Protein AF-A0A6I7PDK1-F1 (afdb_monomer)

Mean predicted aligned error: 10.81 Å

Radius of gyration: 25.79 Å; Cα contacts (8 Å, |Δi|>4): 258; chains: 1; bounding box: 71×50×61 Å

Secondary structure (DSSP, 8-state):
-HHHHHHHTS-HHHHHHTTTHHHHHHHHHHHHHHHHHHHHHHHHHHHHHHTT-HHHHHTTSSS-SHHHHHHHHHHHHHHHHHHHHHHHTHHHHHHHHHTS-HHHHHHHHHHHHHHHHHHHHHHHHHHHHHHHHTT---BTTTB-S--SS-HHHHHHHHHHHHHHHHHHHHHHHHHTS-HHHHHHHHHTT--HHHHIIIIIHHHHHHHHHHHHHHHHHHHHH-HHHHHHHHTT-----S-TTS----HHHHHHHHTTTSPTTSHHHHHHHHHHHHHHHHHHHHHHHHHHHHHHHHHHHT--

Sequence (300 aa):
MLGAFLWQMLPAQLALRLDGVPKFALMFVTIGLAAAFAYRVGPIFELVLFDGDFKAWVNGDFGTGTPFMFLILIPLSYLAVSFVFYRQVGHVFRDRMRSLDRPAAGRLDFVRYIAFFGAALVLAYAVASFLTLLGFDPRGGVIDTYAQRNALVVGFVMGFAIIPNIYTLAEDALNSVPAHLRAGSLACGATPWQTAMWVILPTAASGVFSAVMIGMGRAVGETMIVVMATGN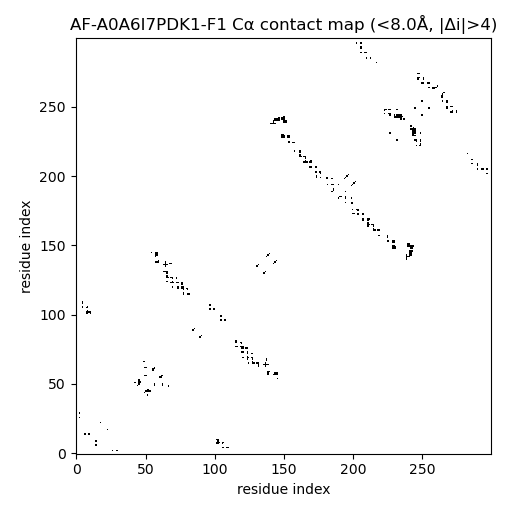TPILDWNIFAGLRTLSANIAVELPEAVKDGTNYRVLFLCALTLFIMTFVINTFAELIRQRFRKRAFQL

Solvent-accessible surface area (backbone atoms only — not comparable to full-atom values): 15944 Å² total; per-residue (Å²): 111,69,69,58,43,57,55,44,45,43,56,69,72,58,50,61,72,35,58,60,69,58,44,55,54,49,49,54,52,51,50,52,51,49,51,56,48,48,65,67,44,44,64,56,51,35,36,77,59,36,76,62,38,62,68,51,38,44,64,63,77,48,89,73,40,34,52,61,44,19,62,69,30,35,65,59,25,36,51,50,51,50,51,52,42,51,74,76,46,38,66,65,51,52,56,54,44,72,76,41,56,67,46,56,32,28,49,53,51,45,53,50,50,52,50,45,51,51,51,9,50,53,47,11,44,54,52,17,48,52,42,35,72,73,65,54,54,50,58,80,67,73,36,52,60,83,43,96,32,10,44,52,60,29,52,52,55,51,50,63,67,32,46,63,59,24,48,55,42,27,49,54,24,53,68,68,52,61,67,65,62,56,51,51,38,45,72,73,70,45,50,73,67,52,36,43,65,70,48,44,45,63,70,18,37,44,38,37,52,44,18,48,52,53,28,51,55,49,55,75,66,49,41,67,63,42,38,69,36,14,64,58,35,85,47,93,65,95,42,50,41,36,29,40,52,50,73,65,40,48,40,69,62,46,56,82,71,40,56,83,91,34,73,67,38,54,50,44,51,49,51,50,52,51,52,49,52,52,52,50,52,53,52,50,53,54,51,54,52,40,54,54,42,48,57,53,61,75,76,110

pLDDT: mean 83.8, std 8.34, range [46.31, 95.19]

Foldseek 3Di:
DVVVLVLLLDDPVVNVVCPDPNVVVVVVVVVVVVVVVCVVCVQVLCCVQVVRDPQCVLQVVDDFLLSVQLVVQLVVLLVVLVVVCCVPPVVVLVVVLVPDDRNVSSVVVVVVVVVSSVSSSVVSNVVSVVCRVVVDRCRPPQGYRADQQFLLQLVVVLVVVLVVQLVVQLVVLLVPQDVVLLVVCVVVVHDPVCCVPPPRCLLSVLRSLLSVLVSVLVSLVPQPSLCVRLVQDPDDDPHRSHRHHDLVNCLVPCCVVDDPPDPVNVVNVVSVVVSVVVSVVSVVVSVVVSVVSVVVSVVD

Structure (mmCIF, N/CA/C/O backbone):
data_AF-A0A6I7PDK1-F1
#
_entry.id   AF-A0A6I7PDK1-F1
#
loop_
_atom_site.group_PDB
_atom_site.id
_atom_site.type_symbol
_atom_site.label_atom_id
_atom_site.label_alt_id
_atom_site.label_comp_id
_atom_site.label_asym_id
_atom_site.label_entity_id
_atom_site.label_seq_id
_atom_site.pdbx_PDB_ins_code
_atom_site.Cartn_x
_atom_site.Cartn_y
_atom_site.Cartn_z
_atom_site.occupancy
_atom_site.B_iso_or_equiv
_atom_site.auth_seq_id
_atom_site.auth_comp_id
_atom_site.auth_asym_id
_atom_site.auth_atom_id
_atom_site.pdbx_PDB_model_num
ATOM 1 N N . MET A 1 1 ? -10.840 -12.278 6.856 1.00 66.06 1 MET A N 1
ATOM 2 C CA . MET A 1 1 ? -12.138 -11.688 7.268 1.00 66.06 1 MET A CA 1
ATOM 3 C C . MET A 1 1 ? -13.094 -12.710 7.879 1.00 66.06 1 MET A C 1
ATOM 5 O O . MET A 1 1 ? -13.588 -12.445 8.964 1.00 66.06 1 MET A O 1
ATOM 9 N N . LEU A 1 2 ? -13.302 -13.888 7.276 1.00 70.19 2 LEU A N 1
ATOM 10 C CA . LEU A 1 2 ? -14.195 -14.931 7.820 1.00 70.19 2 LEU A CA 1
ATOM 11 C C . LEU A 1 2 ? -13.904 -15.311 9.287 1.00 70.19 2 LEU A C 1
ATOM 13 O O . LEU A 1 2 ? -14.825 -15.376 10.094 1.00 70.19 2 LEU A O 1
ATOM 17 N N . GLY A 1 3 ? -12.628 -15.457 9.665 1.00 70.50 3 GLY A N 1
ATOM 18 C CA . GLY A 1 3 ? -12.240 -15.742 11.055 1.00 70.50 3 GLY A CA 1
ATOM 19 C C . GLY A 1 3 ? -12.674 -14.673 12.069 1.00 70.50 3 GLY A C 1
ATOM 20 O O . GLY A 1 3 ? -12.996 -15.004 13.205 1.00 70.50 3 GLY A O 1
ATOM 21 N N . ALA A 1 4 ? -12.759 -13.402 11.661 1.00 70.69 4 ALA A N 1
ATOM 22 C CA . ALA A 1 4 ? -13.217 -12.321 12.535 1.00 70.69 4 ALA A CA 1
ATOM 23 C C . ALA A 1 4 ? -14.735 -12.381 12.773 1.00 70.69 4 ALA A C 1
ATOM 25 O O . ALA A 1 4 ? -15.183 -12.173 13.898 1.00 70.69 4 ALA A O 1
ATOM 26 N N . PHE A 1 5 ? -15.521 -12.723 11.747 1.00 73.56 5 PHE A N 1
ATOM 27 C CA . PHE A 1 5 ? -16.965 -12.931 11.897 1.00 73.56 5 PHE A CA 1
ATOM 28 C C . PHE A 1 5 ? -17.278 -14.154 12.757 1.00 73.56 5 PHE A C 1
ATOM 30 O O . PHE A 1 5 ? -18.109 -14.070 13.658 1.00 73.56 5 PHE A O 1
ATOM 37 N N . LEU A 1 6 ? -16.548 -15.256 12.557 1.00 74.38 6 LEU A N 1
ATOM 38 C CA . LEU A 1 6 ? -16.653 -16.438 13.415 1.00 74.38 6 LEU A CA 1
ATOM 39 C C . LEU A 1 6 ? -16.333 -16.102 14.879 1.00 74.38 6 LEU A C 1
ATOM 41 O O . LEU A 1 6 ? -17.019 -16.572 15.782 1.00 74.38 6 LEU A O 1
ATOM 45 N N . TRP A 1 7 ? -15.352 -15.227 15.122 1.00 74.44 7 TRP A N 1
ATOM 46 C CA . TRP A 1 7 ? -15.032 -14.756 16.469 1.00 74.44 7 TRP A CA 1
ATOM 47 C C . TRP A 1 7 ? -16.140 -13.893 17.087 1.00 74.44 7 TRP A C 1
ATOM 49 O O . TRP A 1 7 ? -16.422 -14.002 18.276 1.00 74.44 7 TRP A O 1
ATOM 59 N N . GLN A 1 8 ? -16.801 -13.045 16.295 1.00 71.75 8 GLN A N 1
ATOM 60 C CA . GLN A 1 8 ? -17.927 -12.229 16.767 1.00 71.75 8 GLN A CA 1
ATOM 61 C C . GLN A 1 8 ? -19.172 -13.058 17.110 1.00 71.75 8 GLN A C 1
ATOM 63 O O . GLN A 1 8 ? -19.985 -12.625 17.925 1.00 71.75 8 GLN A O 1
ATOM 68 N N . MET A 1 9 ? -19.317 -14.240 16.507 1.00 75.25 9 MET A N 1
ATOM 69 C CA . MET A 1 9 ? -20.407 -15.176 16.786 1.00 75.25 9 MET A CA 1
ATOM 70 C C . MET A 1 9 ? -20.197 -15.977 18.080 1.00 75.25 9 MET A C 1
ATOM 72 O O . MET A 1 9 ? -21.146 -16.597 18.562 1.00 75.25 9 MET A O 1
ATOM 76 N N . LEU A 1 10 ? -18.988 -15.972 18.654 1.00 77.06 10 LEU A N 1
ATOM 77 C CA . LEU A 1 10 ? -18.706 -16.685 19.897 1.00 77.06 10 LEU A CA 1
ATOM 78 C C . LEU A 1 10 ? -19.400 -16.021 21.100 1.00 77.06 10 LEU A C 1
ATOM 80 O O . LEU A 1 10 ? -19.399 -14.790 21.218 1.00 77.06 10 LEU A O 1
ATOM 84 N N . PRO A 1 11 ? -19.939 -16.816 22.047 1.00 76.69 11 PRO A N 1
ATOM 85 C CA . PRO A 1 11 ? -20.447 -16.295 23.312 1.00 76.69 11 PRO A CA 1
ATOM 86 C C . PRO A 1 11 ? -19.362 -15.507 24.051 1.00 76.69 11 PRO A C 1
ATOM 88 O O . PRO A 1 11 ? -18.204 -15.929 24.100 1.00 76.69 11 PRO A O 1
ATOM 91 N N . ALA A 1 12 ? -19.738 -14.392 24.686 1.00 71.44 12 ALA A N 1
ATOM 92 C CA . ALA A 1 12 ? -18.787 -13.491 25.347 1.00 71.44 12 ALA A CA 1
ATOM 93 C C . ALA A 1 12 ? -17.899 -14.203 26.388 1.00 71.44 12 ALA A C 1
ATOM 95 O O . ALA A 1 12 ? -16.714 -13.902 26.495 1.00 71.44 12 ALA A O 1
ATOM 96 N N . GLN A 1 13 ? -18.444 -15.196 27.096 1.00 74.62 13 GLN A N 1
ATOM 97 C CA . GLN A 1 13 ? -17.715 -15.993 28.090 1.00 74.62 13 GLN A CA 1
ATOM 98 C C . GLN A 1 13 ? -16.585 -16.831 27.468 1.00 74.62 13 GLN A C 1
ATOM 100 O O . GLN A 1 13 ? -15.511 -16.962 28.054 1.00 74.62 13 GLN A O 1
ATOM 105 N N . LEU A 1 14 ? -16.809 -17.377 26.267 1.00 74.19 14 LEU A N 1
ATOM 106 C CA . LEU A 1 14 ? -15.812 -18.175 25.553 1.00 74.19 14 LEU A CA 1
ATOM 107 C C . LEU A 1 14 ? -14.745 -17.277 24.920 1.00 74.19 14 LEU A C 1
ATOM 109 O O . LEU A 1 14 ? -13.559 -17.581 24.992 1.00 74.19 14 LEU A O 1
ATOM 113 N N . ALA A 1 15 ? -15.167 -16.144 24.352 1.00 71.38 15 ALA A N 1
ATOM 114 C CA . ALA A 1 15 ? -14.266 -15.163 23.755 1.00 71.38 15 ALA A CA 1
ATOM 115 C C . ALA A 1 15 ? -13.292 -14.567 24.786 1.00 71.38 15 ALA A C 1
ATOM 117 O O . ALA A 1 15 ? -12.123 -14.380 24.468 1.00 71.38 15 ALA A O 1
ATOM 118 N N . LEU A 1 16 ? -13.753 -14.322 26.019 1.00 74.38 16 LEU A N 1
ATOM 119 C CA . LEU A 1 16 ? -12.909 -13.845 27.121 1.00 74.38 16 LEU A CA 1
ATOM 120 C C . LEU A 1 16 ? -11.928 -14.917 27.618 1.00 74.38 16 LEU A C 1
ATOM 122 O O . LEU A 1 16 ? -10.785 -14.596 27.919 1.00 74.38 16 LEU A O 1
ATOM 126 N N . ARG A 1 17 ? -12.338 -16.194 27.669 1.00 78.06 17 ARG A N 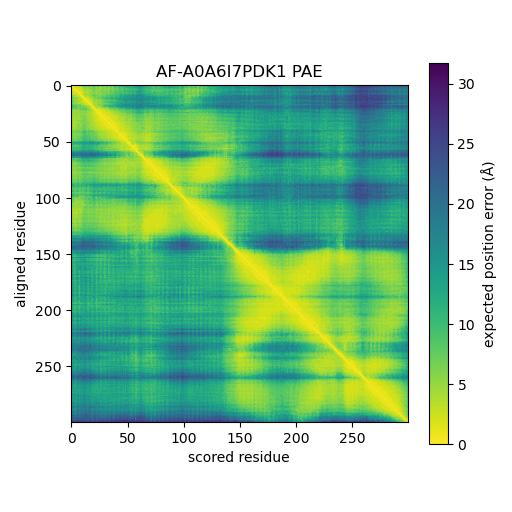1
ATOM 127 C CA . ARG A 1 17 ? -11.441 -17.311 28.032 1.00 78.06 17 ARG A CA 1
ATOM 128 C C . ARG A 1 17 ? -10.346 -17.570 27.003 1.00 78.06 17 ARG A C 1
ATOM 130 O O . ARG A 1 17 ? -9.276 -18.047 27.362 1.00 78.06 17 ARG A O 1
ATOM 137 N N . LEU A 1 18 ? -10.641 -17.320 25.731 1.00 74.56 18 LEU A N 1
ATOM 138 C CA . LEU A 1 18 ? -9.713 -17.547 24.628 1.00 74.56 18 LEU A CA 1
ATOM 139 C C . LEU A 1 18 ? -8.876 -16.305 24.290 1.00 74.56 18 LEU A C 1
ATOM 141 O O . LEU A 1 18 ? -8.034 -16.382 23.394 1.00 74.56 18 LEU A O 1
ATOM 145 N N . ASP A 1 19 ? -9.084 -15.175 24.974 1.00 70.88 19 ASP A N 1
ATOM 146 C CA . ASP A 1 19 ? -8.310 -13.956 24.737 1.00 70.88 19 ASP A CA 1
ATOM 147 C C . ASP A 1 19 ? -6.855 -14.137 25.217 1.00 70.88 19 ASP A C 1
ATOM 149 O O . ASP A 1 19 ? -6.592 -14.738 26.258 1.00 70.88 19 ASP A O 1
ATOM 153 N N . GLY A 1 20 ? -5.890 -13.662 24.423 1.00 77.25 20 GLY A N 1
ATOM 154 C CA . GLY A 1 20 ? -4.453 -13.872 24.656 1.00 77.25 20 GLY A CA 1
ATOM 155 C C . GLY A 1 20 ? -3.822 -14.929 23.738 1.00 77.25 20 GLY A C 1
ATOM 156 O O . GLY A 1 20 ? -4.021 -14.908 22.522 1.00 77.25 20 GLY A O 1
ATOM 157 N N . VAL A 1 21 ? -3.029 -15.846 24.307 1.00 75.62 21 VAL A N 1
ATOM 158 C CA . VAL A 1 21 ? -2.261 -16.866 23.555 1.00 75.62 21 VAL A CA 1
ATOM 159 C C . VAL A 1 21 ? -3.145 -17.793 22.698 1.00 75.62 21 VAL A C 1
ATOM 161 O O . VAL A 1 21 ? -2.780 -18.032 21.544 1.00 75.62 21 VAL A O 1
ATOM 164 N N . PRO A 1 22 ? -4.319 -18.275 23.164 1.00 79.75 22 PRO A N 1
ATOM 165 C CA . PRO A 1 22 ? -5.176 -19.141 22.350 1.00 79.75 22 PRO A CA 1
ATOM 166 C C . PRO A 1 22 ? -5.692 -18.444 21.087 1.00 79.75 22 PRO A C 1
ATOM 168 O O . PRO A 1 22 ? -5.677 -19.026 20.005 1.00 79.75 22 PRO A O 1
ATOM 171 N N . LYS A 1 23 ? -6.090 -17.172 21.192 1.00 78.00 23 LYS A N 1
ATOM 172 C CA . LYS A 1 23 ? -6.481 -16.338 20.048 1.00 78.00 23 LYS A CA 1
ATOM 173 C C . LYS A 1 23 ? -5.340 -16.164 19.052 1.00 78.00 23 LYS A C 1
ATOM 175 O O . LYS A 1 23 ? -5.570 -16.283 17.852 1.00 78.00 23 LYS A O 1
ATOM 180 N N . PHE A 1 24 ? -4.120 -15.930 19.533 1.00 77.50 24 PHE A N 1
ATOM 181 C CA . PHE A 1 24 ? -2.944 -15.818 18.671 1.00 77.50 24 PHE A CA 1
ATOM 182 C C . PHE A 1 24 ? -2.673 -17.124 17.910 1.00 77.50 24 PHE A C 1
ATOM 184 O O . PHE A 1 24 ? -2.516 -17.103 16.692 1.00 77.50 24 PHE A O 1
ATOM 191 N N . ALA A 1 25 ? -2.731 -18.275 18.586 1.00 82.62 25 ALA A N 1
ATOM 192 C CA . ALA A 1 25 ? -2.602 -19.584 17.942 1.00 82.62 25 ALA A CA 1
ATOM 193 C C . ALA A 1 25 ? -3.718 -19.839 16.910 1.00 82.62 25 ALA A C 1
ATOM 195 O O . ALA A 1 25 ? -3.448 -20.280 15.791 1.00 82.62 25 ALA A O 1
ATOM 196 N N . LEU A 1 26 ? -4.966 -19.493 17.241 1.00 82.12 26 LEU A N 1
ATOM 197 C CA . LEU A 1 26 ? -6.098 -19.593 16.318 1.00 82.12 26 LEU A CA 1
ATOM 198 C C . LEU A 1 26 ? -5.908 -18.726 15.068 1.00 82.12 26 LEU A C 1
ATOM 200 O O . LEU A 1 26 ? -6.311 -19.145 13.984 1.00 82.12 26 LEU A O 1
ATOM 204 N N . MET A 1 27 ? -5.254 -17.563 15.171 1.00 81.38 27 MET A N 1
ATOM 205 C CA . MET A 1 27 ? -4.928 -16.748 13.996 1.00 81.38 27 MET A CA 1
ATOM 206 C C . MET A 1 27 ? -4.008 -17.500 13.027 1.00 81.38 27 MET A C 1
ATOM 208 O O . MET A 1 27 ? -4.324 -17.551 11.839 1.00 81.38 27 MET A O 1
ATOM 212 N N . PHE A 1 28 ? -2.946 -18.160 13.500 1.00 83.06 28 PHE A N 1
ATOM 213 C CA . PHE A 1 28 ? -2.086 -18.978 12.629 1.00 83.06 28 PHE A CA 1
ATOM 214 C C . PHE A 1 28 ? -2.840 -20.135 11.984 1.00 83.06 28 PHE A C 1
ATOM 216 O O . PHE A 1 28 ? -2.681 -20.373 10.788 1.00 83.06 28 PHE A O 1
ATOM 223 N N . VAL A 1 29 ? -3.712 -20.807 12.739 1.00 85.81 29 VAL A N 1
ATOM 224 C CA . VAL A 1 29 ? -4.573 -21.863 12.188 1.00 85.81 29 VAL A CA 1
ATOM 225 C C . VAL A 1 29 ? -5.465 -21.299 11.082 1.00 85.81 29 VAL A C 1
ATOM 227 O O . VAL A 1 29 ? -5.557 -21.891 10.009 1.00 85.81 29 VAL A O 1
ATOM 230 N N . THR A 1 30 ? -6.076 -20.127 11.286 1.00 83.94 30 THR A N 1
ATOM 231 C CA . THR A 1 30 ? -6.913 -19.503 10.249 1.00 83.94 30 THR A CA 1
ATOM 232 C C . THR A 1 30 ? -6.121 -19.106 9.005 1.00 83.94 30 THR A C 1
ATOM 234 O O . THR A 1 30 ? -6.635 -19.260 7.899 1.00 83.94 30 THR A O 1
ATOM 237 N N . ILE A 1 31 ? -4.874 -18.648 9.160 1.00 84.25 31 ILE A N 1
ATOM 238 C CA . ILE A 1 31 ? -3.981 -18.328 8.039 1.00 84.25 31 ILE A CA 1
ATOM 239 C C . ILE A 1 31 ? -3.612 -19.607 7.280 1.00 84.25 31 ILE A C 1
ATOM 241 O O . ILE A 1 31 ? -3.729 -19.638 6.058 1.00 84.25 31 ILE A O 1
ATOM 245 N N . GLY A 1 32 ? -3.236 -20.676 7.986 1.00 87.81 32 GLY A N 1
ATOM 246 C CA . GLY A 1 32 ? -2.905 -21.967 7.380 1.00 87.81 32 GLY A CA 1
ATOM 247 C C . GLY A 1 32 ? -4.084 -22.580 6.622 1.00 87.81 32 GLY A C 1
ATOM 248 O O . GLY A 1 32 ? -3.929 -23.022 5.486 1.00 87.81 32 GLY A O 1
ATOM 249 N N . LEU A 1 33 ? -5.287 -22.534 7.203 1.00 87.81 33 LEU A N 1
ATOM 250 C CA . LEU A 1 33 ? -6.515 -22.971 6.535 1.00 87.81 33 LEU A CA 1
ATOM 251 C C . LEU A 1 33 ? -6.831 -22.119 5.302 1.00 87.81 33 LEU A C 1
ATOM 253 O O . LEU A 1 33 ? -7.211 -22.666 4.269 1.00 87.81 33 LEU A O 1
ATOM 257 N N . ALA A 1 34 ? -6.650 -20.799 5.384 1.00 84.62 34 ALA A N 1
ATOM 258 C CA . ALA A 1 34 ? -6.845 -19.907 4.245 1.00 84.62 34 ALA A CA 1
ATOM 259 C C . ALA A 1 34 ? -5.838 -20.187 3.119 1.00 84.62 34 ALA A C 1
ATOM 261 O O . ALA A 1 34 ? -6.230 -20.216 1.957 1.00 84.62 34 ALA A O 1
ATOM 262 N N . ALA A 1 35 ? -4.571 -20.454 3.450 1.00 86.19 35 ALA A N 1
ATOM 263 C CA . ALA A 1 35 ? -3.544 -20.821 2.479 1.00 86.19 35 ALA A CA 1
ATOM 264 C C . ALA A 1 35 ? -3.849 -22.170 1.811 1.00 86.19 35 ALA A C 1
ATOM 266 O O . ALA A 1 35 ? -3.793 -22.281 0.589 1.00 86.19 35 ALA A O 1
ATOM 267 N N . ALA A 1 36 ? -4.251 -23.179 2.590 1.00 88.94 36 ALA A N 1
ATOM 268 C CA . ALA A 1 36 ? -4.653 -24.480 2.061 1.00 88.94 36 ALA A CA 1
ATOM 269 C C . ALA A 1 36 ? -5.898 -24.379 1.162 1.00 88.94 36 ALA A C 1
ATOM 271 O O . ALA A 1 36 ? -5.975 -25.035 0.124 1.00 88.94 36 ALA A O 1
ATOM 272 N N . PHE A 1 37 ? -6.865 -23.540 1.541 1.00 88.56 37 PHE A N 1
ATOM 273 C CA . PHE A 1 37 ? -8.037 -23.250 0.720 1.00 88.56 37 PHE A CA 1
ATOM 274 C C . PHE A 1 37 ? -7.643 -22.556 -0.588 1.00 88.56 37 PHE A C 1
ATOM 276 O O . PHE A 1 37 ? -8.050 -23.005 -1.655 1.00 88.56 37 PHE A O 1
ATOM 283 N N . ALA A 1 38 ? -6.801 -21.521 -0.525 1.00 86.75 38 ALA A N 1
ATOM 284 C CA . ALA A 1 38 ? -6.309 -20.812 -1.703 1.00 86.75 38 ALA A CA 1
ATOM 285 C C . ALA A 1 38 ? -5.537 -21.738 -2.653 1.00 86.75 38 ALA A C 1
ATOM 287 O O . ALA A 1 38 ? -5.764 -21.689 -3.856 1.00 86.75 38 ALA A O 1
ATOM 288 N N . TYR A 1 39 ? -4.699 -22.636 -2.126 1.00 88.31 39 TYR A N 1
ATOM 289 C CA . TYR A 1 39 ? -3.974 -23.620 -2.933 1.00 88.31 39 TYR A CA 1
ATOM 290 C C . TYR A 1 39 ? -4.916 -24.571 -3.688 1.00 88.31 39 TYR A C 1
ATOM 292 O O . TYR A 1 39 ? -4.667 -24.901 -4.842 1.00 88.31 39 TYR A O 1
ATOM 300 N N . ARG A 1 40 ? -6.029 -24.984 -3.067 1.00 90.06 40 ARG A N 1
ATOM 301 C CA . ARG A 1 40 ? -7.024 -25.863 -3.706 1.00 90.06 40 ARG A CA 1
ATOM 302 C C . ARG A 1 40 ? -7.934 -25.136 -4.693 1.00 90.06 40 ARG A C 1
ATOM 304 O O . ARG A 1 40 ? -8.339 -25.726 -5.687 1.00 90.06 40 ARG A O 1
ATOM 311 N N . VAL A 1 41 ? -8.286 -23.886 -4.403 1.00 88.69 41 VAL A N 1
ATOM 312 C CA . VAL A 1 41 ? -9.182 -23.081 -5.247 1.00 88.69 41 VAL A CA 1
ATOM 313 C C . VAL A 1 41 ? -8.429 -22.411 -6.395 1.00 88.69 41 VAL A C 1
ATOM 315 O O . VAL A 1 41 ? -9.042 -22.140 -7.420 1.00 88.69 41 VAL A O 1
ATOM 318 N N . GLY A 1 42 ? -7.117 -22.201 -6.269 1.00 83.50 42 GLY A N 1
ATOM 319 C CA . GLY A 1 42 ? -6.265 -21.583 -7.289 1.00 83.50 42 GLY A CA 1
ATOM 320 C C . GLY A 1 42 ? -6.444 -22.178 -8.691 1.00 83.50 42 GLY A C 1
ATOM 321 O O . GLY A 1 42 ? -6.786 -21.423 -9.596 1.00 83.50 42 GLY A O 1
ATOM 322 N N . PRO A 1 43 ? -6.333 -23.508 -8.876 1.00 88.50 43 PRO A N 1
ATOM 323 C CA . PRO A 1 43 ? -6.536 -24.131 -10.186 1.00 88.50 43 PRO A CA 1
ATOM 324 C C . PRO A 1 43 ? -7.948 -23.928 -10.753 1.00 88.50 43 PRO A C 1
ATOM 326 O O . PRO A 1 43 ? -8.119 -23.708 -11.946 1.00 88.50 43 PRO A O 1
ATOM 329 N N . ILE A 1 44 ? -8.977 -23.962 -9.898 1.00 87.12 44 ILE A N 1
ATOM 330 C CA . ILE A 1 44 ? -10.371 -23.728 -10.313 1.00 87.12 44 ILE A CA 1
ATOM 331 C C . ILE A 1 44 ? -10.552 -22.270 -10.739 1.00 87.12 44 ILE A C 1
ATOM 333 O O . ILE A 1 44 ? -11.215 -21.981 -11.728 1.00 87.12 44 ILE A O 1
ATOM 337 N N . PHE A 1 45 ? -9.959 -21.346 -9.988 1.00 85.94 45 PHE A N 1
ATOM 338 C CA . PHE A 1 45 ? -9.983 -19.923 -10.286 1.00 85.94 45 PHE A CA 1
ATOM 339 C C . PHE A 1 45 ? -9.282 -19.616 -11.615 1.00 85.94 45 PHE A C 1
ATOM 341 O O . PHE A 1 45 ? -9.824 -18.867 -12.424 1.00 85.94 45 PHE A O 1
ATOM 348 N N . GLU A 1 46 ? -8.123 -20.230 -11.861 1.00 84.31 46 GLU A N 1
ATOM 349 C CA . GLU A 1 46 ? -7.387 -20.100 -13.120 1.00 84.31 46 GLU A CA 1
ATOM 350 C C . GLU A 1 46 ? -8.177 -20.668 -14.302 1.00 84.31 46 GLU A C 1
ATOM 352 O O . GLU A 1 46 ? -8.259 -20.031 -15.348 1.00 84.31 46 GLU A O 1
ATOM 357 N N . LEU A 1 47 ? -8.854 -21.801 -14.113 1.00 86.00 47 LEU A N 1
ATOM 358 C CA . LEU A 1 47 ? -9.719 -22.390 -15.132 1.00 86.00 47 LEU A CA 1
ATOM 359 C C . LEU A 1 47 ? -10.938 -21.512 -15.453 1.00 86.00 47 LEU A C 1
ATOM 361 O O . LEU A 1 47 ? -11.244 -21.285 -16.616 1.00 86.00 47 LEU A O 1
ATOM 365 N N . VAL A 1 48 ? -11.632 -20.992 -14.438 1.00 84.50 48 VAL A N 1
ATOM 366 C CA . VAL A 1 48 ? -12.872 -20.215 -14.631 1.00 84.50 48 VAL A CA 1
ATOM 367 C C . VAL A 1 48 ? -12.611 -18.842 -15.250 1.00 84.50 48 VAL A C 1
ATOM 369 O O . VAL A 1 48 ? -13.434 -18.355 -16.023 1.00 84.50 48 VAL A O 1
ATOM 372 N N . LEU A 1 49 ? -11.509 -18.188 -14.878 1.00 82.06 49 LEU A N 1
ATOM 373 C CA . LEU A 1 49 ? -11.220 -16.821 -15.314 1.00 82.06 49 LEU A CA 1
ATOM 374 C C . LEU A 1 49 ? -10.250 -16.750 -16.492 1.00 82.06 49 LEU A C 1
ATOM 376 O O . LEU A 1 49 ? -10.395 -15.856 -17.317 1.00 82.06 49 LEU A O 1
ATOM 380 N N . PHE A 1 50 ? -9.276 -17.653 -16.576 1.00 81.81 50 PHE A N 1
ATOM 381 C CA . PHE A 1 50 ? -8.166 -17.575 -17.533 1.00 81.81 50 PHE A CA 1
ATOM 382 C C . PHE A 1 50 ? -8.053 -18.818 -18.424 1.00 81.81 50 PHE A C 1
ATOM 384 O O . PHE A 1 50 ? -7.017 -19.027 -19.044 1.00 81.81 50 PHE A O 1
ATOM 391 N N . ASP A 1 51 ? -9.101 -19.646 -18.477 1.00 79.62 51 ASP A N 1
ATOM 392 C CA . ASP A 1 51 ? -9.163 -20.870 -19.292 1.00 79.62 51 ASP A CA 1
ATOM 393 C C . ASP A 1 51 ? -8.027 -21.874 -19.000 1.00 79.62 51 ASP A C 1
ATOM 395 O O . ASP A 1 51 ? -7.657 -22.705 -19.824 1.00 79.62 51 ASP A O 1
ATOM 399 N N . GLY A 1 52 ? -7.461 -21.809 -17.789 1.00 80.00 52 GLY A N 1
ATOM 400 C CA . GLY A 1 52 ? -6.453 -22.749 -17.300 1.00 80.00 52 GLY A CA 1
ATOM 401 C C . GLY A 1 52 ? -5.001 -22.385 -17.617 1.00 80.00 52 GLY A C 1
ATOM 402 O O . GLY A 1 52 ? -4.113 -23.076 -17.123 1.00 80.00 52 GLY A O 1
ATOM 403 N N . ASP A 1 53 ? -4.745 -21.310 -18.370 1.00 79.75 53 ASP A N 1
ATOM 404 C CA . ASP A 1 53 ? -3.390 -20.798 -18.598 1.00 79.75 53 ASP A CA 1
ATOM 405 C C . ASP A 1 53 ? -3.352 -19.268 -18.513 1.00 79.75 53 ASP A C 1
ATOM 407 O O . ASP A 1 53 ? -3.558 -18.535 -19.487 1.00 79.75 53 ASP A O 1
ATOM 411 N N . PHE A 1 54 ? -3.026 -18.768 -17.319 1.00 77.38 54 PHE A N 1
ATOM 412 C CA . PHE A 1 54 ? -2.865 -17.336 -17.097 1.00 77.38 54 PHE A CA 1
ATOM 413 C C . PHE A 1 54 ? -1.781 -16.711 -17.990 1.00 77.38 54 PHE A C 1
ATOM 415 O O . PHE A 1 54 ? -1.916 -15.559 -18.401 1.00 77.38 54 PHE A O 1
ATOM 422 N N . LYS A 1 55 ? -0.702 -17.439 -18.311 1.00 75.00 55 LYS A N 1
ATOM 423 C CA . LYS A 1 55 ? 0.420 -16.886 -19.085 1.00 75.00 55 LYS A CA 1
ATOM 424 C C . LYS A 1 55 ? 0.035 -16.694 -20.548 1.00 75.0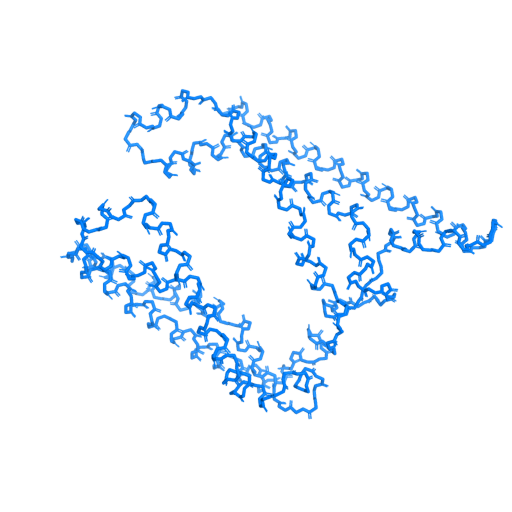0 55 LYS A C 1
ATOM 426 O O . LYS A 1 55 ? 0.313 -15.632 -21.099 1.00 75.00 55 LYS A O 1
ATOM 431 N N . ALA A 1 56 ? -0.635 -17.678 -21.142 1.00 73.44 56 ALA A N 1
ATOM 432 C CA . ALA A 1 56 ? -1.166 -17.567 -22.500 1.00 73.44 56 ALA A CA 1
ATOM 433 C C . ALA A 1 56 ? -2.231 -16.458 -22.602 1.00 73.44 56 ALA A C 1
ATOM 435 O O . ALA A 1 56 ? -2.245 -15.686 -23.561 1.00 73.44 56 ALA A O 1
ATOM 436 N N . TRP A 1 57 ? -3.078 -16.303 -21.575 1.00 78.62 57 TRP A N 1
ATOM 437 C CA . TRP A 1 57 ? -4.058 -15.213 -21.526 1.00 78.62 57 TRP A CA 1
ATOM 438 C C . TRP A 1 57 ? -3.401 -13.819 -21.486 1.00 78.62 57 TRP A C 1
ATOM 440 O O . TRP A 1 57 ? -3.846 -12.915 -22.200 1.00 78.62 57 TRP A O 1
ATOM 450 N N . VAL A 1 58 ? -2.333 -13.639 -20.692 1.00 73.19 58 VAL A N 1
ATOM 451 C CA . VAL A 1 58 ? -1.584 -12.366 -20.597 1.00 73.19 58 VAL A CA 1
ATOM 452 C C . VAL A 1 58 ? -0.938 -11.985 -21.929 1.00 73.19 58 VAL A C 1
ATOM 454 O O . VAL A 1 58 ? -0.939 -10.809 -22.284 1.00 73.19 58 VAL A O 1
ATOM 457 N N . ASN A 1 59 ? -0.436 -12.963 -22.683 1.00 70.44 59 ASN A N 1
ATOM 458 C CA . ASN A 1 59 ? 0.176 -12.730 -23.993 1.00 70.44 59 ASN A CA 1
ATOM 459 C C . ASN A 1 59 ? -0.839 -12.345 -25.085 1.00 70.44 59 ASN A C 1
ATOM 461 O O . ASN A 1 59 ? -0.441 -11.961 -26.180 1.00 70.44 59 ASN A O 1
ATOM 465 N N . GLY A 1 60 ? -2.142 -12.416 -24.793 1.00 70.44 60 GLY A N 1
ATOM 466 C CA . GLY A 1 60 ? -3.198 -12.102 -25.753 1.00 70.44 60 GLY A CA 1
ATOM 467 C C . GLY A 1 60 ? -3.506 -13.238 -26.729 1.00 70.44 60 GLY A C 1
ATOM 468 O O . GLY A 1 60 ? -4.261 -13.017 -27.672 1.00 70.44 60 GLY A O 1
ATOM 469 N N . ASP A 1 61 ? -2.979 -14.443 -26.491 1.00 67.81 61 ASP A N 1
ATOM 470 C CA . ASP A 1 61 ? -3.168 -15.593 -27.381 1.00 67.81 61 ASP A CA 1
ATOM 471 C C . ASP A 1 61 ? -4.641 -16.052 -27.408 1.00 67.81 61 ASP A C 1
ATOM 473 O O . ASP A 1 61 ? -5.152 -16.449 -28.456 1.00 67.81 61 ASP A O 1
ATOM 477 N N . PHE A 1 62 ? -5.351 -15.951 -26.270 1.00 69.12 62 PHE A N 1
ATOM 478 C CA . PHE A 1 62 ? -6.753 -16.368 -26.116 1.00 69.12 62 PHE A CA 1
ATOM 479 C C . PHE A 1 62 ? -7.532 -15.500 -25.102 1.00 69.12 62 PHE A C 1
ATOM 481 O O . PHE A 1 62 ? -6.959 -14.851 -24.227 1.00 69.12 62 PHE A O 1
ATOM 488 N N . GLY A 1 63 ? -8.869 -15.500 -25.193 1.00 70.75 63 GLY A N 1
ATOM 489 C CA . GLY A 1 63 ? -9.776 -14.895 -24.203 1.00 70.75 63 GLY A CA 1
ATOM 490 C C . GLY A 1 63 ? -10.052 -13.392 -24.368 1.00 70.75 63 GLY A C 1
ATOM 491 O O . GLY A 1 63 ? -9.559 -12.742 -25.288 1.00 70.75 63 GLY A O 1
ATOM 492 N N . THR A 1 64 ? -10.868 -12.835 -23.468 1.00 76.62 64 THR A N 1
ATOM 493 C CA . THR A 1 64 ? -11.266 -11.412 -23.414 1.00 76.62 64 THR A CA 1
ATOM 494 C C . THR A 1 64 ? -10.575 -10.666 -22.268 1.00 76.62 64 THR A C 1
ATOM 496 O O . THR A 1 64 ? -10.090 -11.288 -21.328 1.00 76.62 64 THR A O 1
ATOM 499 N N . GLY A 1 65 ? -10.597 -9.328 -22.285 1.00 76.44 65 GLY A N 1
ATOM 500 C CA . GLY A 1 65 ? -10.110 -8.477 -21.187 1.00 76.44 65 GLY A CA 1
ATOM 501 C C . GLY A 1 65 ? -10.935 -8.526 -19.885 1.00 76.44 65 GLY A C 1
ATOM 502 O O . GLY A 1 65 ? -10.503 -8.013 -18.847 1.00 76.44 65 GLY A O 1
ATOM 503 N N . THR A 1 66 ? -12.121 -9.149 -19.920 1.00 82.31 66 THR A N 1
ATOM 504 C CA . THR A 1 66 ? -13.072 -9.236 -18.795 1.00 82.31 66 THR A CA 1
ATOM 505 C C . THR A 1 66 ? -12.492 -9.781 -17.485 1.00 82.31 66 THR A C 1
ATOM 507 O O . THR A 1 66 ? -12.810 -9.188 -16.451 1.00 82.31 66 THR A O 1
ATOM 510 N N . PRO A 1 67 ? -11.662 -10.846 -17.448 1.00 83.81 67 PRO A N 1
ATOM 511 C CA . PRO A 1 67 ? -11.282 -11.487 -16.189 1.00 83.81 67 PRO A CA 1
ATOM 512 C C . PRO A 1 67 ? -10.403 -10.589 -15.321 1.00 83.81 67 PRO A C 1
ATOM 514 O O . PRO A 1 67 ? -10.599 -10.489 -14.112 1.00 83.81 67 PRO A O 1
ATOM 517 N N . PHE A 1 68 ? -9.470 -9.864 -15.931 1.00 80.38 68 PHE A N 1
ATOM 518 C CA . PHE A 1 68 ? -8.597 -8.958 -15.195 1.00 80.38 68 PHE A CA 1
ATOM 519 C C . PHE A 1 68 ? -9.289 -7.658 -14.793 1.00 80.38 68 PHE A C 1
ATOM 521 O O . PHE A 1 68 ? -9.133 -7.204 -13.658 1.00 80.38 68 PHE A O 1
ATOM 528 N N . MET A 1 69 ? -10.102 -7.080 -15.685 1.00 82.06 69 MET A N 1
ATOM 529 C CA . MET A 1 69 ? -10.910 -5.909 -15.337 1.00 82.06 69 MET A CA 1
ATOM 530 C C . MET A 1 69 ? -11.863 -6.220 -14.185 1.00 82.06 69 MET A C 1
ATOM 532 O O . MET A 1 69 ? -11.998 -5.411 -13.271 1.00 82.06 69 MET A O 1
ATOM 536 N N . PHE A 1 70 ? -12.452 -7.417 -14.177 1.00 87.25 70 PHE A N 1
ATOM 537 C CA . PHE A 1 70 ? -13.243 -7.907 -13.058 1.00 87.25 70 PHE A CA 1
ATOM 538 C C . PHE A 1 70 ? -12.444 -7.854 -11.751 1.00 87.25 70 PHE A C 1
ATOM 540 O O . PHE A 1 70 ? -12.90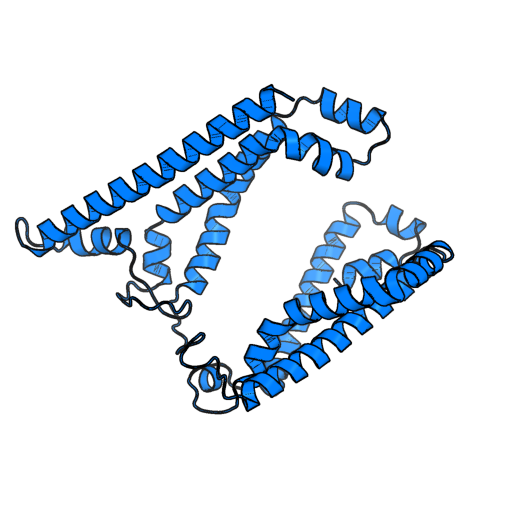9 -7.226 -10.804 1.00 87.25 70 PHE A O 1
ATOM 547 N N . LEU A 1 71 ? -11.229 -8.414 -11.709 1.00 86.75 71 LEU A N 1
ATOM 548 C CA . LEU A 1 71 ? -10.397 -8.437 -10.498 1.00 86.75 71 LEU A CA 1
ATOM 549 C C . LEU A 1 71 ? -10.023 -7.039 -9.991 1.00 86.75 71 LEU A C 1
ATOM 551 O O . LEU A 1 71 ? -10.149 -6.773 -8.794 1.00 86.75 71 LEU A O 1
ATOM 555 N N . ILE A 1 72 ? -9.613 -6.133 -10.884 1.00 85.12 72 ILE A N 1
ATOM 556 C CA . ILE A 1 72 ? -9.283 -4.743 -10.523 1.00 85.12 72 ILE A CA 1
ATOM 557 C C . ILE A 1 72 ? -10.507 -3.991 -9.996 1.00 85.12 72 ILE A C 1
ATOM 559 O O . ILE A 1 72 ? -10.386 -3.151 -9.103 1.00 85.12 72 ILE A O 1
ATOM 563 N N . LEU A 1 73 ? -11.694 -4.280 -10.527 1.00 89.56 73 LEU A N 1
ATOM 564 C CA . LEU A 1 73 ? -12.920 -3.585 -10.156 1.00 89.56 73 LEU A CA 1
ATOM 565 C C . LEU A 1 73 ? -13.555 -4.109 -8.865 1.00 89.56 73 LEU A C 1
ATOM 567 O O . LEU A 1 73 ? -14.451 -3.438 -8.353 1.00 89.56 73 LEU A O 1
ATOM 571 N N . ILE A 1 74 ? -13.110 -5.234 -8.289 1.00 90.69 74 ILE A N 1
ATOM 572 C CA . ILE A 1 74 ? -13.678 -5.775 -7.037 1.00 90.69 74 ILE A CA 1
ATOM 573 C C . ILE A 1 74 ? -13.635 -4.748 -5.889 1.00 90.69 74 ILE A C 1
ATOM 575 O O . ILE A 1 74 ? -14.691 -4.495 -5.300 1.00 90.69 74 ILE A O 1
ATOM 579 N N . PRO A 1 75 ? -12.492 -4.108 -5.551 1.00 90.19 75 PRO A N 1
ATOM 580 C CA . PRO A 1 75 ? -12.439 -3.156 -4.441 1.00 90.19 75 PRO A CA 1
ATOM 581 C C . PRO A 1 75 ? -13.309 -1.919 -4.690 1.00 90.19 75 PRO A C 1
ATOM 583 O O . PRO A 1 75 ? -14.023 -1.475 -3.792 1.00 90.19 75 PRO A O 1
ATOM 586 N N . LEU A 1 76 ? -13.296 -1.392 -5.918 1.00 90.81 76 LEU A N 1
ATOM 587 C CA . LEU A 1 76 ? -14.108 -0.239 -6.323 1.00 90.81 76 LEU A CA 1
ATOM 588 C C . LEU A 1 76 ? -15.606 -0.558 -6.264 1.00 90.81 76 LEU A C 1
ATOM 590 O O . LEU A 1 76 ? -16.387 0.226 -5.728 1.00 90.81 76 LEU A O 1
ATOM 594 N N . SER A 1 77 ? -15.998 -1.739 -6.739 1.00 91.44 77 SER A N 1
ATOM 595 C CA . SER A 1 77 ? -17.382 -2.217 -6.704 1.00 91.44 77 SER A CA 1
ATOM 596 C C . SER A 1 77 ? -17.852 -2.446 -5.272 1.00 91.44 77 SER A C 1
ATOM 598 O O . SER A 1 77 ? -18.966 -2.067 -4.922 1.00 91.44 77 SER A O 1
ATOM 600 N N . TYR A 1 78 ? -16.991 -2.986 -4.405 1.00 91.81 78 TYR A N 1
ATOM 601 C CA . TYR A 1 78 ? -17.295 -3.147 -2.985 1.00 91.81 78 TYR A CA 1
ATOM 602 C C . TYR A 1 78 ? -17.490 -1.798 -2.284 1.00 91.81 78 TYR A C 1
ATOM 604 O O . TYR A 1 78 ? -18.441 -1.632 -1.517 1.00 91.81 78 TYR A O 1
ATOM 612 N N . LEU A 1 79 ? -16.637 -0.810 -2.574 1.00 91.69 79 LEU A N 1
ATOM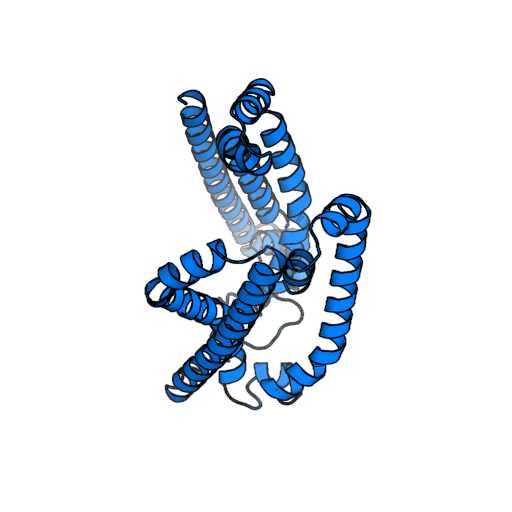 613 C CA . LEU A 1 79 ? -16.802 0.554 -2.069 1.00 91.69 79 LEU A CA 1
ATOM 614 C C . LEU A 1 79 ? -18.106 1.188 -2.565 1.00 91.69 79 LEU A C 1
ATOM 616 O O . LEU A 1 79 ? -18.819 1.787 -1.763 1.00 91.69 79 LEU A O 1
ATOM 620 N N . ALA A 1 80 ? -18.452 1.013 -3.841 1.00 90.69 80 ALA A N 1
ATOM 621 C CA . ALA A 1 80 ? -19.689 1.530 -4.419 1.00 90.69 80 ALA A CA 1
ATOM 622 C C . ALA A 1 80 ? -20.936 0.902 -3.773 1.00 90.69 80 ALA A C 1
ATOM 624 O O . ALA A 1 80 ? -21.819 1.624 -3.308 1.00 90.69 80 ALA A O 1
ATOM 625 N N . VAL A 1 81 ? -20.986 -0.431 -3.668 1.00 90.94 81 VAL A N 1
ATOM 626 C CA . VAL A 1 81 ? -22.082 -1.166 -3.010 1.00 90.94 81 VAL A CA 1
ATOM 627 C C . VAL A 1 81 ? -22.223 -0.734 -1.552 1.00 90.94 81 VAL A C 1
ATOM 629 O O . VAL A 1 81 ? -23.325 -0.423 -1.096 1.00 90.94 81 VAL A O 1
ATOM 632 N N . SER A 1 82 ? -21.103 -0.654 -0.830 1.00 87.94 82 SER A N 1
ATOM 633 C CA . SER A 1 82 ? -21.070 -0.190 0.556 1.00 87.94 82 SER A CA 1
ATOM 634 C C . SER A 1 82 ? -21.604 1.241 0.677 1.00 87.94 82 SER A C 1
ATOM 636 O O . SER A 1 82 ? -22.482 1.505 1.499 1.00 87.94 82 SER A O 1
ATOM 638 N N . PHE A 1 83 ? -21.153 2.161 -0.177 1.00 89.94 83 PHE A N 1
ATOM 639 C CA . PHE A 1 83 ? -21.593 3.556 -0.177 1.00 89.94 83 PHE A CA 1
ATOM 640 C C . PHE A 1 83 ? -23.103 3.694 -0.420 1.00 89.94 83 PHE A C 1
ATOM 642 O O . PHE A 1 83 ? -23.789 4.391 0.333 1.00 89.94 83 PHE A O 1
ATOM 649 N N . VAL A 1 84 ? -23.639 2.991 -1.423 1.00 89.19 84 VAL A N 1
ATOM 650 C CA . VAL A 1 84 ? -25.078 2.990 -1.732 1.00 89.19 84 VAL A CA 1
ATOM 651 C C . VAL A 1 84 ? -25.883 2.440 -0.558 1.00 89.19 84 VAL A C 1
ATOM 653 O O . VAL A 1 84 ? -26.864 3.061 -0.141 1.00 89.19 84 VAL A O 1
ATOM 656 N N . PHE A 1 85 ? -25.443 1.329 0.037 1.00 88.25 85 PHE A N 1
ATOM 657 C CA . PHE A 1 85 ? -26.109 0.756 1.201 1.00 88.25 85 PHE A CA 1
ATOM 658 C C . PHE A 1 85 ? -26.110 1.713 2.392 1.00 88.25 85 PHE A C 1
ATOM 660 O O . PHE A 1 85 ? -27.152 1.920 3.016 1.00 88.25 85 PHE A O 1
ATOM 667 N N . TYR A 1 86 ? -24.961 2.312 2.721 1.00 86.44 86 TYR A N 1
ATOM 668 C CA . TYR A 1 86 ? -24.864 3.235 3.849 1.00 86.44 86 TYR A CA 1
ATOM 669 C C . TYR A 1 86 ? -25.765 4.456 3.660 1.00 86.44 86 TYR A C 1
ATOM 671 O O . TYR A 1 86 ? -26.359 4.914 4.634 1.00 86.44 86 TYR A O 1
ATOM 679 N N . ARG A 1 87 ? -25.921 4.932 2.419 1.00 87.88 87 ARG A N 1
ATOM 680 C CA . ARG A 1 87 ? -26.801 6.055 2.087 1.00 87.88 87 ARG A CA 1
ATOM 681 C C . ARG A 1 87 ? -28.290 5.696 2.153 1.00 87.88 87 ARG A C 1
ATOM 683 O O . ARG A 1 87 ? -29.071 6.517 2.617 1.00 87.88 87 ARG A O 1
ATOM 690 N N . GLN A 1 88 ? -28.690 4.513 1.683 1.00 86.25 88 GLN A N 1
ATOM 691 C CA . GLN A 1 88 ? -30.110 4.145 1.553 1.00 86.25 88 GLN A CA 1
ATOM 692 C C . GLN A 1 88 ? -30.674 3.400 2.772 1.00 86.25 88 GLN A C 1
ATOM 694 O O . GLN A 1 88 ? -31.798 3.658 3.189 1.00 86.25 88 GLN A O 1
ATOM 699 N N . VAL A 1 89 ? -29.907 2.470 3.349 1.00 82.88 89 VAL A N 1
ATOM 700 C CA . VAL A 1 89 ? -30.386 1.496 4.355 1.00 82.88 89 VAL A CA 1
ATOM 701 C C . VAL A 1 89 ? -29.572 1.562 5.658 1.00 82.88 89 VAL A C 1
ATOM 703 O O . VAL A 1 89 ? -29.940 0.964 6.672 1.00 82.88 89 VAL A O 1
ATOM 706 N N . GLY A 1 90 ? -28.482 2.338 5.679 1.00 78.56 90 GLY A N 1
ATOM 707 C CA . GLY A 1 90 ? -27.539 2.400 6.797 1.00 78.56 90 GLY A CA 1
ATOM 708 C C . GLY A 1 90 ? -28.153 2.811 8.139 1.00 78.56 90 GLY A C 1
ATOM 709 O O . GLY A 1 90 ? -27.743 2.279 9.173 1.00 78.56 90 GLY A O 1
ATOM 710 N N . HIS A 1 91 ? -29.144 3.708 8.136 1.00 78.12 91 HIS A N 1
ATOM 711 C CA . HIS A 1 91 ? -29.833 4.149 9.355 1.00 78.12 91 HIS A CA 1
ATOM 712 C C . HIS A 1 91 ? -30.685 3.023 9.964 1.00 78.12 91 HIS A C 1
ATOM 714 O O . HIS A 1 91 ? -30.448 2.624 11.102 1.00 78.12 91 HIS A O 1
ATOM 720 N N . VAL A 1 92 ? -31.567 2.411 9.165 1.00 79.25 92 VAL A N 1
ATOM 721 C CA . VAL A 1 92 ? -32.449 1.308 9.594 1.00 79.25 92 VAL A CA 1
ATOM 722 C C . VAL A 1 92 ? -31.645 0.092 10.066 1.00 79.25 92 VAL A C 1
ATOM 724 O O . VAL A 1 92 ? -31.984 -0.549 11.062 1.00 79.25 92 VAL A O 1
ATOM 727 N N . PHE A 1 93 ? -30.545 -0.221 9.378 1.00 79.94 93 PHE A N 1
ATOM 728 C CA . PHE A 1 93 ? -29.688 -1.348 9.740 1.00 79.94 93 PHE A CA 1
ATOM 729 C C . PHE A 1 93 ? -28.987 -1.138 11.089 1.00 79.94 93 PHE A C 1
ATOM 731 O O . PHE A 1 93 ? -28.895 -2.068 11.891 1.00 79.94 93 PHE A O 1
ATOM 738 N N . ARG A 1 94 ? -28.522 0.088 11.367 1.00 77.44 94 ARG A N 1
ATOM 739 C CA . ARG A 1 94 ? -27.849 0.425 12.628 1.00 77.44 94 ARG A CA 1
ATOM 740 C C . ARG A 1 94 ? -28.805 0.349 13.816 1.00 77.44 94 ARG A C 1
ATOM 742 O O . ARG A 1 94 ? -28.413 -0.153 14.868 1.00 77.44 94 ARG A O 1
ATOM 749 N N . ASP A 1 95 ? -30.044 0.791 13.637 1.00 79.38 95 ASP A N 1
ATOM 750 C CA . ASP A 1 95 ? -31.061 0.729 14.688 1.00 79.38 95 ASP A CA 1
ATOM 751 C C . ASP A 1 95 ? -31.475 -0.718 14.976 1.00 79.38 95 ASP A C 1
ATOM 753 O O . ASP A 1 95 ? -31.551 -1.128 16.135 1.00 79.38 95 ASP A O 1
ATOM 757 N N . ARG A 1 96 ? -31.600 -1.550 13.933 1.00 79.62 96 ARG A N 1
ATOM 758 C CA . ARG A 1 96 ? -31.861 -2.985 14.092 1.00 79.62 96 ARG A CA 1
ATOM 759 C C . ARG A 1 96 ? -30.710 -3.710 14.791 1.00 79.62 96 ARG A C 1
ATOM 761 O O . ARG A 1 96 ? -30.966 -4.511 15.684 1.00 79.62 96 ARG A O 1
ATOM 768 N N . MET A 1 97 ? -29.454 -3.400 14.458 1.00 76.69 97 MET A N 1
ATOM 769 C CA . MET A 1 97 ? -28.285 -3.979 15.138 1.00 76.69 97 MET A CA 1
ATOM 770 C C . MET A 1 97 ? -28.245 -3.662 16.636 1.00 76.69 97 MET A C 1
ATOM 772 O O . MET A 1 97 ? -27.836 -4.518 17.412 1.00 76.69 97 MET A O 1
ATOM 776 N N . ARG A 1 98 ? -28.675 -2.465 17.056 1.00 77.56 98 ARG A N 1
ATOM 777 C CA . ARG A 1 98 ? -28.683 -2.062 18.475 1.00 77.56 98 ARG A CA 1
ATOM 778 C C . ARG A 1 98 ? -29.677 -2.851 19.326 1.00 77.56 98 ARG A C 1
ATOM 780 O O . ARG A 1 98 ? -29.459 -2.989 20.521 1.00 77.56 98 ARG A O 1
ATOM 787 N N . SER A 1 99 ? -30.748 -3.353 18.714 1.00 80.19 99 SER A N 1
ATOM 788 C CA . SER A 1 99 ? -31.776 -4.152 19.394 1.00 80.19 99 SER A CA 1
ATOM 789 C C . SER A 1 99 ? -31.421 -5.636 19.545 1.00 80.19 99 SER A C 1
ATOM 791 O O . SER A 1 99 ? -32.125 -6.369 20.235 1.00 80.19 99 SER A O 1
ATOM 793 N N . LEU A 1 100 ? -30.361 -6.098 18.875 1.00 81.31 100 LEU A N 1
ATOM 794 C CA . LEU A 1 100 ? -30.000 -7.509 18.811 1.00 81.31 100 LEU A CA 1
ATOM 795 C C . LEU A 1 100 ? -28.919 -7.861 19.828 1.00 81.31 100 LEU A C 1
ATOM 797 O O . LEU A 1 100 ? -27.979 -7.104 20.061 1.00 81.31 100 LEU A O 1
ATOM 801 N N . ASP A 1 101 ? -29.023 -9.072 20.367 1.00 82.06 101 ASP A N 1
ATOM 802 C CA . ASP A 1 101 ? -27.989 -9.640 21.220 1.00 82.06 101 ASP A CA 1
ATOM 803 C C . ASP A 1 101 ? -26.685 -9.879 20.430 1.00 82.06 101 ASP A C 1
ATOM 805 O O . ASP A 1 101 ? -26.705 -10.087 19.211 1.00 82.06 101 ASP A O 1
ATOM 809 N N . ARG A 1 102 ? -25.533 -9.884 21.108 1.00 76.06 102 ARG A N 1
ATOM 810 C CA . ARG A 1 102 ? -24.194 -9.927 20.480 1.00 76.06 102 ARG A CA 1
ATOM 811 C C . ARG A 1 102 ? -24.019 -11.021 19.403 1.00 76.06 102 ARG A C 1
ATOM 813 O O . ARG A 1 102 ? -23.561 -10.682 18.308 1.00 76.06 102 ARG A O 1
ATOM 820 N N . PRO A 1 103 ? -24.411 -12.295 19.620 1.00 78.12 103 PRO A N 1
ATOM 821 C CA . PRO A 1 103 ? -24.281 -13.329 18.586 1.00 78.12 103 PRO A CA 1
ATOM 822 C C . PRO A 1 103 ? -25.280 -13.158 17.428 1.00 78.12 103 PRO A C 1
ATOM 824 O O . PRO A 1 103 ? -25.004 -13.553 16.292 1.00 78.12 103 PRO A O 1
ATOM 827 N N . ALA A 1 104 ? -26.448 -12.559 17.676 1.00 82.25 104 ALA A N 1
ATOM 828 C CA . ALA A 1 104 ? -27.419 -12.250 16.630 1.00 82.25 104 ALA A CA 1
ATOM 829 C C . ALA A 1 104 ? -26.949 -11.074 15.757 1.00 82.25 104 ALA A C 1
ATOM 831 O O . ALA A 1 104 ? -27.063 -11.146 14.533 1.00 82.25 104 ALA A O 1
ATOM 832 N N . ALA A 1 105 ? -26.345 -10.050 16.363 1.00 81.62 105 ALA A N 1
ATOM 833 C CA . ALA A 1 105 ? -25.713 -8.947 15.649 1.00 81.62 105 ALA A CA 1
ATOM 834 C C . ALA A 1 105 ? -24.542 -9.430 14.772 1.00 81.62 105 ALA A C 1
ATOM 836 O O . ALA A 1 105 ? -24.459 -9.040 13.609 1.00 81.62 105 ALA A O 1
ATOM 837 N N . GLY A 1 106 ? -23.699 -10.340 15.280 1.00 80.94 106 GLY A N 1
ATOM 838 C CA . GLY A 1 106 ? -22.608 -10.946 14.505 1.00 80.94 106 GLY A CA 1
ATOM 839 C C . GLY A 1 106 ? -23.097 -11.743 13.287 1.00 80.94 106 GLY A C 1
ATOM 840 O O . GLY A 1 106 ? -22.540 -11.618 12.199 1.00 80.94 106 GLY A O 1
ATOM 841 N N . ARG A 1 107 ? -24.193 -12.506 13.429 1.00 83.94 107 ARG A N 1
ATOM 842 C CA . ARG A 1 107 ? -24.846 -13.197 12.298 1.00 83.94 107 ARG A CA 1
ATOM 843 C C . ARG A 1 107 ? -25.356 -12.232 11.238 1.00 83.94 107 ARG A C 1
ATOM 845 O O . ARG A 1 107 ? -25.122 -12.454 10.054 1.00 83.94 107 ARG A O 1
ATOM 852 N N . LEU A 1 108 ? -26.051 -11.179 11.657 1.00 85.25 108 LEU A N 1
ATOM 853 C CA . LEU A 1 108 ? -26.588 -10.183 10.736 1.00 85.25 108 LEU A CA 1
ATOM 854 C C . LEU A 1 108 ? -25.463 -9.471 9.971 1.00 85.25 108 LEU A C 1
ATOM 856 O O . LEU A 1 108 ? -25.581 -9.257 8.765 1.00 85.25 108 LEU A O 1
ATOM 860 N N . ASP A 1 109 ? -24.364 -9.145 10.654 1.00 84.25 109 ASP A N 1
ATOM 861 C CA . ASP A 1 109 ? -23.211 -8.507 10.024 1.00 84.25 109 ASP A CA 1
ATOM 862 C C . ASP A 1 109 ? -22.506 -9.437 9.025 1.00 84.25 109 ASP A C 1
ATOM 864 O O . ASP A 1 109 ? -22.147 -9.025 7.923 1.00 84.25 109 ASP A O 1
ATOM 868 N N . PHE A 1 110 ? -22.400 -10.725 9.355 1.00 85.06 110 PHE A N 1
ATOM 869 C CA . PHE A 1 110 ? -21.868 -11.733 8.444 1.00 85.06 110 PHE A CA 1
ATOM 870 C C . PHE A 1 110 ? -22.716 -11.886 7.173 1.00 85.06 110 PHE A C 1
ATOM 872 O O . PHE A 1 110 ? -22.179 -11.902 6.065 1.00 85.06 110 PHE A O 1
ATOM 879 N N . VAL A 1 111 ? -24.045 -11.941 7.313 1.00 88.25 111 VAL A N 1
ATOM 880 C CA . VAL A 1 111 ? -24.969 -11.995 6.167 1.00 88.25 111 VAL A CA 1
ATOM 881 C C . VAL A 1 111 ? -24.840 -10.738 5.309 1.00 88.25 111 VAL A C 1
ATOM 883 O O . VAL A 1 111 ? -24.760 -10.841 4.086 1.00 88.25 111 VAL A O 1
ATOM 886 N N . ARG A 1 112 ? -24.752 -9.555 5.932 1.00 88.06 112 ARG A N 1
ATOM 887 C CA . ARG A 1 112 ? -24.496 -8.293 5.224 1.00 88.06 112 ARG A CA 1
ATOM 888 C C . ARG A 1 112 ? -23.188 -8.352 4.439 1.00 88.06 112 ARG A C 1
ATOM 890 O O . ARG A 1 112 ? -23.169 -7.962 3.277 1.00 88.06 112 ARG A O 1
ATOM 897 N N . TYR A 1 113 ? -22.113 -8.836 5.055 1.00 87.75 113 TYR A N 1
ATOM 898 C CA . TYR A 1 113 ? -20.813 -8.949 4.404 1.00 87.75 113 TYR A CA 1
ATOM 899 C C . TYR A 1 113 ? -20.862 -9.872 3.182 1.00 87.75 113 TYR A C 1
ATOM 901 O O . TYR A 1 113 ? -20.385 -9.485 2.118 1.00 87.75 113 TYR A O 1
ATOM 909 N N . ILE A 1 114 ? -21.488 -11.050 3.298 1.00 89.44 114 ILE A N 1
ATOM 910 C CA . ILE A 1 114 ? -21.674 -11.962 2.159 1.00 89.44 114 ILE A CA 1
ATOM 911 C C . ILE A 1 114 ? -22.509 -11.296 1.064 1.00 89.44 114 ILE A C 1
ATOM 913 O O . ILE A 1 114 ? -22.140 -11.369 -0.106 1.00 89.44 114 ILE A O 1
ATOM 917 N N . ALA A 1 115 ? -23.599 -10.617 1.428 1.00 89.94 115 ALA A N 1
ATOM 918 C CA . ALA A 1 115 ? -24.448 -9.919 0.469 1.00 89.94 115 ALA A CA 1
ATOM 919 C C . ALA A 1 115 ? -23.682 -8.807 -0.266 1.00 89.94 115 ALA A C 1
ATOM 921 O O . ALA A 1 115 ? -23.793 -8.694 -1.484 1.00 89.94 115 ALA A O 1
ATOM 922 N N . PHE A 1 116 ? -22.864 -8.023 0.442 1.00 90.06 116 PHE A N 1
ATOM 923 C CA . PHE A 1 116 ? -22.037 -6.976 -0.166 1.00 90.06 116 PHE A CA 1
ATOM 924 C C . PHE A 1 116 ? -20.965 -7.559 -1.062 1.00 90.06 116 PHE A C 1
ATOM 926 O O . PHE A 1 116 ? -20.740 -7.040 -2.147 1.00 90.06 116 PHE A O 1
ATOM 933 N N . PHE A 1 117 ? -20.309 -8.627 -0.616 1.00 89.12 117 PHE A N 1
ATOM 934 C CA . PHE A 1 117 ? -19.297 -9.301 -1.406 1.00 89.12 117 PHE A CA 1
ATOM 935 C C . PHE A 1 117 ? -19.909 -9.859 -2.695 1.00 89.12 117 PHE A C 1
ATOM 937 O O . PHE A 1 117 ? -19.423 -9.545 -3.774 1.00 89.12 117 PHE A O 1
ATOM 944 N N . GLY A 1 118 ? -21.034 -10.575 -2.612 1.00 91.94 118 GLY A N 1
ATOM 945 C CA . GLY A 1 118 ? -21.751 -11.085 -3.783 1.00 91.94 118 GLY A CA 1
ATOM 946 C C . GLY A 1 118 ? -22.218 -9.976 -4.730 1.00 91.94 118 GLY A C 1
ATOM 947 O O . GLY A 1 118 ? -21.944 -10.039 -5.926 1.00 91.94 118 GLY A O 1
ATOM 948 N N . ALA A 1 119 ? -22.849 -8.922 -4.205 1.00 91.81 119 ALA A N 1
ATOM 949 C CA . ALA A 1 119 ? -23.269 -7.771 -5.004 1.00 91.81 119 ALA A CA 1
ATOM 950 C C . ALA A 1 119 ? -22.078 -7.049 -5.656 1.00 91.81 119 ALA A C 1
ATOM 952 O O . ALA A 1 119 ? -22.174 -6.627 -6.805 1.00 91.81 119 ALA A O 1
ATOM 953 N N . ALA A 1 120 ? -20.945 -6.946 -4.956 1.00 92.44 120 ALA A N 1
ATOM 954 C CA . ALA A 1 120 ? -19.720 -6.366 -5.492 1.00 92.44 120 ALA A CA 1
ATOM 955 C C . ALA A 1 120 ? -19.126 -7.214 -6.620 1.00 92.44 120 ALA A C 1
ATOM 957 O O . ALA A 1 120 ? -18.682 -6.639 -7.606 1.00 92.44 120 ALA A O 1
ATOM 958 N N . LEU A 1 121 ? -19.150 -8.549 -6.519 1.00 92.50 121 LEU A N 1
ATOM 959 C CA . LEU A 1 121 ? -18.704 -9.430 -7.603 1.00 92.50 121 LEU A CA 1
ATOM 960 C C . LEU A 1 121 ? -19.608 -9.300 -8.836 1.00 92.50 121 LEU A C 1
ATOM 962 O O . LEU A 1 121 ? -19.108 -9.162 -9.948 1.00 92.50 121 LEU A O 1
ATOM 966 N N . VAL A 1 122 ? -20.931 -9.284 -8.648 1.00 93.12 122 VAL A N 1
ATOM 967 C CA . VAL A 1 122 ? -21.884 -9.103 -9.757 1.00 93.12 122 VAL A CA 1
ATOM 968 C C . VAL A 1 122 ? -21.687 -7.742 -10.425 1.00 93.12 122 VAL A C 1
ATOM 970 O O . VAL A 1 122 ? -21.602 -7.670 -11.649 1.00 93.12 122 VAL A O 1
ATOM 973 N N . LEU A 1 123 ? -21.556 -6.671 -9.635 1.00 92.12 123 LEU A N 1
ATOM 974 C CA . LEU A 1 123 ? -21.301 -5.328 -10.151 1.00 92.12 123 LEU A CA 1
ATOM 975 C C . LEU A 1 123 ? -19.953 -5.251 -10.879 1.00 92.12 123 LEU A C 1
ATOM 977 O O . LEU A 1 123 ? -19.899 -4.730 -11.988 1.00 92.12 123 LEU A O 1
ATOM 981 N N . ALA A 1 124 ? -18.886 -5.809 -10.300 1.00 91.69 124 ALA A N 1
ATOM 982 C CA . ALA A 1 124 ? -17.565 -5.836 -10.922 1.00 91.69 124 ALA A CA 1
ATOM 983 C C . ALA A 1 124 ? -17.598 -6.568 -12.268 1.00 91.69 124 ALA A C 1
ATOM 985 O O . ALA A 1 124 ? -17.029 -6.081 -13.240 1.00 91.69 124 ALA A O 1
ATOM 986 N N . TYR A 1 125 ? -18.299 -7.702 -12.349 1.00 91.06 125 TYR A N 1
ATOM 987 C CA . TYR A 1 125 ? -18.428 -8.470 -13.587 1.00 91.06 125 TYR A CA 1
ATOM 988 C C . TYR A 1 125 ? -19.268 -7.732 -14.638 1.00 91.06 125 TYR A C 1
ATOM 990 O O . TYR A 1 125 ? -18.896 -7.683 -15.811 1.00 91.06 125 TYR A O 1
ATOM 998 N N . ALA A 1 126 ? -20.369 -7.099 -14.227 1.00 90.94 126 ALA A N 1
ATOM 999 C CA . ALA A 1 126 ? -21.206 -6.292 -15.112 1.00 90.94 126 ALA A CA 1
ATOM 1000 C C . ALA A 1 126 ? -20.438 -5.090 -15.688 1.00 90.94 126 ALA A C 1
ATOM 1002 O O . ALA A 1 126 ? -20.493 -4.830 -16.886 1.00 90.94 126 ALA A O 1
ATOM 1003 N N . VAL A 1 127 ? -19.665 -4.384 -14.858 1.00 90.19 127 VAL A N 1
ATOM 1004 C CA . VAL A 1 127 ? -18.843 -3.255 -15.316 1.00 90.19 127 VAL A CA 1
ATOM 1005 C C . VAL A 1 127 ? -17.688 -3.743 -16.194 1.00 90.19 127 VAL A C 1
ATOM 1007 O O . VAL A 1 127 ? -17.438 -3.154 -17.240 1.00 90.19 127 VAL A O 1
ATOM 1010 N N . ALA A 1 128 ? -17.017 -4.840 -15.834 1.00 87.69 128 ALA A N 1
ATOM 1011 C CA . ALA A 1 128 ? -15.927 -5.402 -16.633 1.00 87.69 128 ALA A CA 1
ATOM 1012 C C . ALA A 1 128 ? -16.393 -5.873 -18.021 1.00 87.69 128 ALA A C 1
ATOM 1014 O O . ALA A 1 128 ? -15.732 -5.599 -19.024 1.00 87.69 128 ALA A O 1
ATOM 1015 N N . SER A 1 129 ? -17.541 -6.551 -18.097 1.00 86.19 129 SER A N 1
ATOM 1016 C CA . SER A 1 129 ? -18.150 -6.967 -19.369 1.00 86.19 129 SER A CA 1
ATOM 1017 C C . SER A 1 129 ? -18.580 -5.772 -20.215 1.00 86.19 129 SER A C 1
ATOM 1019 O O . SER A 1 129 ? -18.297 -5.750 -21.411 1.00 86.19 129 SER A O 1
ATOM 1021 N N . PHE A 1 130 ? -19.160 -4.739 -19.601 1.00 88.12 130 PHE A N 1
ATOM 1022 C CA . PHE A 1 130 ? -19.497 -3.495 -20.290 1.00 88.12 130 PHE A CA 1
ATOM 1023 C C . PHE A 1 130 ? -18.262 -2.770 -20.850 1.00 88.12 130 PHE A C 1
ATOM 1025 O O . PHE A 1 130 ? -18.260 -2.374 -22.012 1.00 88.12 130 PHE A O 1
ATOM 1032 N N . LEU A 1 131 ? -17.184 -2.643 -20.067 1.00 85.94 131 LEU A N 1
ATOM 1033 C CA . LEU A 1 131 ? -15.930 -2.031 -20.527 1.00 85.94 131 LEU A CA 1
ATOM 1034 C C . LEU A 1 131 ? -15.281 -2.825 -21.664 1.00 85.94 131 LEU A C 1
ATOM 1036 O O . LEU A 1 131 ? -14.802 -2.233 -22.628 1.00 85.94 131 LEU A O 1
ATOM 1040 N N . THR A 1 132 ? -15.329 -4.156 -21.591 1.00 84.75 132 THR A N 1
ATOM 1041 C CA . THR A 1 132 ? -14.828 -5.015 -22.674 1.00 84.75 132 THR A CA 1
ATOM 1042 C C . THR A 1 132 ? -15.649 -4.832 -23.948 1.00 84.75 132 THR A C 1
ATOM 1044 O O . THR A 1 132 ? -15.087 -4.767 -25.035 1.00 84.75 132 THR A O 1
ATOM 1047 N N . LEU A 1 133 ? -16.974 -4.700 -23.826 1.00 85.25 133 LEU A N 1
ATOM 1048 C CA . LEU A 1 133 ? -17.860 -4.442 -24.963 1.00 85.25 133 LEU A CA 1
ATOM 1049 C C . LEU A 1 133 ? -17.564 -3.088 -25.625 1.00 85.25 133 LEU A C 1
ATOM 1051 O O . LEU A 1 133 ? -17.648 -2.974 -26.843 1.00 85.25 133 LEU A O 1
ATOM 1055 N N . LEU A 1 134 ? -17.156 -2.086 -24.842 1.00 85.31 134 LEU A N 1
ATOM 1056 C CA . LEU A 1 134 ? -16.672 -0.795 -25.344 1.00 85.31 134 LEU A CA 1
ATOM 1057 C C . LEU A 1 134 ? -15.279 -0.863 -26.000 1.00 85.31 134 LEU A C 1
ATOM 1059 O O . LEU A 1 134 ? -14.783 0.160 -26.467 1.00 85.31 134 LEU A O 1
ATOM 1063 N N . GLY A 1 135 ? -14.649 -2.040 -26.050 1.00 79.44 135 GLY A N 1
ATOM 1064 C CA . GLY A 1 135 ? -13.345 -2.251 -26.677 1.00 79.44 135 GLY A CA 1
ATOM 1065 C C . GLY A 1 135 ? -12.149 -1.935 -25.779 1.00 79.44 135 GLY A C 1
ATOM 1066 O O . GLY A 1 135 ? -11.024 -1.896 -26.271 1.00 79.44 135 GLY A O 1
ATOM 1067 N N . PHE A 1 136 ? -12.353 -1.718 -24.474 1.00 77.81 136 PHE A N 1
ATOM 1068 C CA . PHE A 1 136 ? -11.234 -1.617 -23.541 1.00 77.81 136 PHE A CA 1
ATOM 1069 C C . PHE A 1 136 ? -10.676 -3.013 -23.271 1.00 77.81 136 PHE A C 1
ATOM 1071 O O . PHE A 1 136 ? -11.287 -3.798 -22.548 1.00 77.81 136 PHE A O 1
ATOM 1078 N N . ASP A 1 137 ? -9.506 -3.316 -23.827 1.00 76.00 137 ASP A N 1
ATOM 1079 C CA . ASP A 1 137 ? -8.719 -4.485 -23.444 1.00 76.00 137 ASP A CA 1
ATOM 1080 C C . ASP A 1 137 ? -7.502 -4.023 -22.617 1.00 76.00 137 ASP A C 1
ATOM 1082 O O . ASP A 1 137 ? -6.733 -3.182 -23.084 1.00 76.00 137 ASP A O 1
ATOM 1086 N N . PRO A 1 138 ? -7.322 -4.496 -21.369 1.00 70.94 138 PRO A N 1
ATOM 1087 C CA . PRO A 1 138 ? -6.164 -4.146 -20.549 1.00 70.94 138 PRO A CA 1
ATOM 1088 C C . PRO A 1 138 ? -4.849 -4.761 -21.060 1.00 70.94 138 PRO A C 1
ATOM 1090 O O . PRO A 1 138 ? -3.778 -4.314 -20.630 1.00 70.94 138 PRO A O 1
ATOM 1093 N N . ARG A 1 139 ? -4.913 -5.773 -21.938 1.00 70.50 139 ARG A N 1
ATOM 1094 C CA . ARG A 1 139 ? -3.750 -6.458 -22.522 1.00 70.50 139 ARG A CA 1
ATOM 1095 C C . ARG A 1 139 ? -3.098 -5.586 -23.603 1.00 70.50 139 ARG A C 1
ATOM 1097 O O . ARG A 1 139 ? -3.791 -5.002 -24.427 1.00 70.50 139 ARG A O 1
ATOM 1104 N N . GLY A 1 140 ? -1.769 -5.473 -23.580 1.00 63.47 140 GLY A N 1
ATOM 1105 C CA . GLY A 1 140 ? -0.982 -4.625 -24.489 1.00 63.47 140 GLY A CA 1
ATOM 1106 C C . GLY A 1 140 ? -0.912 -3.138 -24.103 1.00 63.47 140 GLY A C 1
ATOM 1107 O O . GLY A 1 140 ? -0.326 -2.347 -24.835 1.00 63.47 140 GLY A O 1
ATOM 1108 N N . GLY A 1 141 ? -1.498 -2.746 -22.963 1.00 67.44 141 GLY A N 1
ATOM 1109 C CA . GLY A 1 141 ? -1.424 -1.378 -22.434 1.00 67.44 141 GLY A CA 1
ATOM 1110 C C . GLY A 1 141 ? -1.054 -1.335 -20.952 1.00 67.44 141 GLY A C 1
ATOM 1111 O O . GLY A 1 141 ? 0.015 -0.856 -20.586 1.00 67.44 141 GLY A O 1
ATOM 1112 N N . VAL A 1 142 ? -1.939 -1.841 -20.086 1.00 62.38 142 VAL A N 1
ATOM 1113 C CA . VAL A 1 142 ? -1.717 -1.878 -18.623 1.00 62.38 142 VAL A CA 1
ATOM 1114 C C . VAL A 1 142 ? -1.015 -3.172 -18.198 1.00 62.38 142 VAL A C 1
ATOM 1116 O O . VAL A 1 142 ? -0.289 -3.187 -17.205 1.00 62.38 142 VAL A O 1
ATOM 1119 N N . ILE A 1 143 ? -1.222 -4.252 -18.954 1.00 61.88 143 ILE A N 1
ATOM 1120 C CA . ILE A 1 143 ? -0.565 -5.547 -18.776 1.00 61.88 143 ILE A CA 1
ATOM 1121 C C . ILE A 1 143 ? 0.088 -5.908 -20.108 1.00 61.88 143 ILE A C 1
ATOM 1123 O O . ILE A 1 143 ? -0.612 -6.089 -21.102 1.00 61.88 143 ILE A O 1
ATOM 1127 N N . ASP A 1 144 ? 1.409 -6.000 -20.135 1.00 65.25 144 ASP A N 1
ATOM 1128 C CA . ASP A 1 144 ? 2.146 -6.599 -21.254 1.00 65.25 144 ASP A CA 1
ATOM 1129 C C . ASP A 1 144 ? 2.619 -8.009 -20.862 1.00 65.25 144 ASP A C 1
ATOM 1131 O O . ASP A 1 144 ? 2.418 -8.456 -19.727 1.00 65.25 144 ASP A O 1
ATOM 1135 N N . THR A 1 145 ? 3.287 -8.677 -21.796 1.00 65.62 145 THR A N 1
ATOM 1136 C CA . THR A 1 145 ? 4.033 -9.925 -21.627 1.00 65.62 145 THR A CA 1
ATOM 1137 C C . THR A 1 145 ? 4.720 -10.032 -20.260 1.00 65.62 145 THR A C 1
ATOM 1139 O O . THR A 1 145 ? 5.485 -9.170 -19.819 1.00 65.62 145 THR A O 1
ATOM 1142 N N . TYR A 1 146 ? 4.432 -11.130 -19.559 1.00 64.94 146 TYR A N 1
ATOM 1143 C CA . TYR A 1 146 ? 4.972 -11.385 -18.229 1.00 64.94 146 TYR A CA 1
ATOM 1144 C C . TYR A 1 146 ? 6.471 -11.697 -18.304 1.00 64.94 146 TYR A C 1
ATOM 1146 O O . TYR A 1 146 ? 6.873 -12.777 -18.744 1.00 64.94 146 TYR A O 1
ATOM 1154 N N . ALA A 1 147 ? 7.308 -10.790 -17.800 1.00 70.81 147 ALA A N 1
ATOM 1155 C CA . ALA A 1 147 ? 8.711 -11.084 -17.551 1.00 70.81 147 ALA A CA 1
ATOM 1156 C C . ALA A 1 147 ? 8.885 -11.699 -16.155 1.00 70.81 147 ALA A C 1
ATOM 1158 O O . ALA A 1 147 ? 8.394 -11.167 -15.159 1.00 70.81 147 ALA A O 1
ATOM 1159 N N . GLN A 1 148 ? 9.651 -12.791 -16.056 1.00 73.88 148 GLN A N 1
ATOM 1160 C CA . GLN A 1 148 ? 10.010 -13.398 -14.763 1.00 73.88 148 GLN A CA 1
ATOM 1161 C C . GLN A 1 148 ? 10.755 -12.409 -13.846 1.00 73.88 148 GLN A C 1
ATOM 1163 O O . GLN A 1 148 ? 10.667 -12.500 -12.622 1.00 73.88 148 GLN A O 1
ATOM 1168 N N . ARG A 1 149 ? 11.490 -11.464 -14.442 1.00 81.12 149 ARG A N 1
ATOM 1169 C CA . ARG A 1 149 ? 12.188 -10.370 -13.766 1.00 81.12 149 ARG A CA 1
ATOM 1170 C C . ARG A 1 149 ? 11.488 -9.062 -14.113 1.00 81.12 149 ARG A C 1
ATOM 1172 O O . ARG A 1 149 ? 11.571 -8.619 -15.255 1.00 81.12 149 ARG A O 1
ATOM 1179 N N . ASN A 1 150 ? 10.776 -8.477 -13.154 1.00 83.56 150 ASN A N 1
ATOM 1180 C CA . ASN A 1 150 ? 9.918 -7.319 -13.398 1.00 83.56 150 ASN A CA 1
ATOM 1181 C C . ASN A 1 150 ? 9.892 -6.326 -12.225 1.00 83.56 150 ASN A C 1
ATOM 1183 O O . ASN A 1 150 ? 10.299 -6.643 -11.104 1.00 83.56 150 ASN A O 1
ATOM 1187 N N . ALA A 1 151 ? 9.403 -5.113 -12.493 1.00 83.69 151 ALA A N 1
ATOM 1188 C CA . ALA A 1 151 ? 9.294 -4.033 -11.512 1.00 83.69 151 ALA A CA 1
ATOM 1189 C C . ALA A 1 151 ? 8.382 -4.384 -10.323 1.00 83.69 151 ALA A C 1
ATOM 1191 O O . ALA A 1 151 ? 8.639 -3.962 -9.194 1.00 83.69 151 ALA A O 1
ATOM 1192 N N . LEU A 1 152 ? 7.328 -5.172 -10.551 1.00 85.19 152 LEU A N 1
ATOM 1193 C CA . LEU A 1 152 ? 6.408 -5.614 -9.502 1.00 85.19 152 LEU A CA 1
ATOM 1194 C C . LEU A 1 152 ? 7.136 -6.439 -8.427 1.00 85.19 152 LEU A C 1
ATOM 1196 O O . LEU A 1 152 ? 6.999 -6.164 -7.234 1.00 85.19 152 LEU A O 1
ATOM 1200 N N . VAL A 1 153 ? 7.937 -7.424 -8.842 1.00 86.62 153 VAL A N 1
ATOM 1201 C CA . VAL A 1 153 ? 8.732 -8.273 -7.942 1.00 86.62 153 VAL A CA 1
ATOM 1202 C C . VAL A 1 153 ? 9.709 -7.421 -7.138 1.00 86.62 153 VAL A C 1
ATOM 1204 O O . VAL A 1 153 ? 9.823 -7.607 -5.927 1.00 86.62 153 VAL A O 1
ATOM 1207 N N . VAL A 1 154 ? 10.349 -6.434 -7.773 1.00 86.75 154 VAL A N 1
ATOM 1208 C CA . VAL A 1 154 ? 11.201 -5.460 -7.075 1.00 86.75 154 VAL A CA 1
ATOM 1209 C C . VAL A 1 154 ? 10.411 -4.735 -5.997 1.00 86.75 154 VAL A C 1
ATOM 1211 O O . VAL A 1 154 ? 10.862 -4.694 -4.861 1.00 86.75 154 VAL A O 1
ATOM 1214 N N . GLY A 1 155 ? 9.231 -4.200 -6.321 1.00 88.00 155 GLY A N 1
ATOM 1215 C CA . GLY A 1 155 ? 8.386 -3.486 -5.365 1.00 88.00 155 GLY A CA 1
ATOM 1216 C C . GLY A 1 155 ? 8.042 -4.330 -4.137 1.00 88.00 155 GLY A C 1
ATOM 1217 O O . GLY A 1 155 ? 8.146 -3.844 -3.011 1.00 88.00 155 GLY A O 1
ATOM 1218 N N . PHE A 1 156 ? 7.715 -5.611 -4.331 1.00 89.19 156 PHE A N 1
ATOM 1219 C CA . PHE A 1 156 ? 7.467 -6.538 -3.225 1.00 89.19 156 PHE A CA 1
ATOM 1220 C C . PHE A 1 156 ? 8.717 -6.791 -2.382 1.00 89.19 156 PHE A C 1
ATOM 1222 O O . PHE A 1 156 ? 8.675 -6.606 -1.165 1.00 89.19 156 PHE A O 1
ATOM 1229 N N . VAL A 1 157 ? 9.828 -7.191 -3.007 1.00 90.19 157 VAL A N 1
ATOM 1230 C CA . VAL A 1 157 ? 11.077 -7.507 -2.293 1.00 90.19 157 VAL A CA 1
ATOM 1231 C C . VAL A 1 157 ? 11.595 -6.278 -1.544 1.00 90.19 157 VAL A C 1
ATOM 1233 O O . VAL A 1 157 ? 11.946 -6.373 -0.368 1.00 90.19 157 VAL A O 1
ATOM 1236 N N . MET A 1 158 ? 11.565 -5.112 -2.188 1.00 90.25 158 MET A N 1
ATOM 1237 C CA . MET A 1 158 ? 11.932 -3.834 -1.584 1.00 90.25 158 MET A CA 1
ATOM 1238 C C . MET A 1 158 ? 11.019 -3.474 -0.420 1.00 90.25 158 MET A C 1
ATOM 1240 O O . MET A 1 158 ? 11.513 -3.107 0.644 1.00 90.25 158 MET A O 1
ATOM 1244 N N . GLY A 1 159 ? 9.704 -3.634 -0.582 1.00 90.56 159 GLY A N 1
ATOM 1245 C CA . GLY A 1 159 ? 8.741 -3.432 0.495 1.00 90.56 159 GLY A CA 1
ATOM 1246 C C . GLY A 1 159 ? 9.114 -4.243 1.733 1.00 90.56 159 GLY A C 1
ATOM 1247 O O . GLY A 1 159 ? 9.261 -3.675 2.813 1.00 90.56 159 GLY A O 1
ATOM 1248 N N . PHE A 1 160 ? 9.373 -5.543 1.570 1.00 91.38 160 PHE A N 1
ATOM 1249 C CA . PHE A 1 160 ? 9.807 -6.398 2.676 1.00 91.38 160 PHE A CA 1
ATOM 1250 C C . PHE A 1 160 ? 11.148 -5.976 3.284 1.00 91.38 160 PHE A C 1
ATOM 1252 O O . PHE A 1 160 ? 11.280 -5.977 4.507 1.00 91.38 160 PHE A O 1
ATOM 1259 N N . ALA A 1 161 ? 12.119 -5.570 2.464 1.00 91.25 161 ALA A N 1
ATOM 1260 C CA . ALA A 1 161 ? 13.436 -5.148 2.936 1.00 91.25 161 ALA A CA 1
ATOM 1261 C C . ALA A 1 161 ? 13.391 -3.879 3.809 1.00 91.25 161 ALA A C 1
ATOM 1263 O O . ALA A 1 161 ? 14.197 -3.718 4.726 1.00 91.25 161 ALA A O 1
ATOM 1264 N N . ILE A 1 162 ? 12.447 -2.970 3.551 1.00 92.88 162 ILE A N 1
ATOM 1265 C CA . ILE A 1 162 ? 12.365 -1.677 4.246 1.00 92.88 162 ILE A CA 1
ATOM 1266 C C . ILE A 1 162 ? 11.529 -1.761 5.533 1.00 92.88 162 ILE A C 1
ATOM 1268 O O . ILE A 1 162 ? 11.745 -0.955 6.442 1.00 92.88 162 ILE A O 1
ATOM 1272 N N . ILE A 1 163 ? 10.609 -2.731 5.646 1.00 94.56 163 ILE A N 1
ATOM 1273 C CA . ILE A 1 163 ? 9.713 -2.886 6.809 1.00 94.56 163 ILE A CA 1
ATOM 1274 C C . ILE A 1 163 ? 10.465 -2.832 8.149 1.00 94.56 163 ILE A C 1
ATOM 1276 O O . ILE A 1 163 ? 10.064 -2.019 8.984 1.00 94.56 163 ILE A O 1
ATOM 1280 N N . PRO A 1 164 ? 11.549 -3.603 8.382 1.00 92.88 164 PRO A N 1
ATOM 1281 C CA . PRO A 1 164 ? 12.244 -3.586 9.670 1.00 92.88 164 PRO A CA 1
ATOM 1282 C C . PRO A 1 164 ? 12.821 -2.209 10.011 1.00 92.88 164 PRO A C 1
ATOM 1284 O O . PRO A 1 164 ? 12.723 -1.762 11.149 1.00 92.88 164 PRO A O 1
ATOM 1287 N N . ASN A 1 165 ? 13.356 -1.496 9.013 1.00 90.62 165 ASN A N 1
ATOM 1288 C CA . ASN A 1 165 ? 13.926 -0.162 9.208 1.00 90.62 165 ASN A CA 1
ATOM 1289 C C . ASN A 1 165 ? 12.855 0.852 9.629 1.00 90.62 165 ASN A C 1
ATOM 1291 O O . ASN A 1 165 ? 13.073 1.636 10.551 1.00 90.62 165 ASN A O 1
ATOM 1295 N N . ILE A 1 166 ? 11.699 0.840 8.956 1.00 94.56 166 ILE A N 1
ATOM 1296 C CA . ILE A 1 166 ? 10.579 1.720 9.315 1.00 94.56 166 ILE A CA 1
ATOM 1297 C C . ILE A 1 166 ? 10.033 1.332 10.686 1.00 94.56 166 ILE A C 1
ATOM 1299 O O . ILE A 1 166 ? 9.760 2.218 11.489 1.00 94.56 166 ILE A O 1
ATOM 1303 N N . TYR A 1 167 ? 9.892 0.032 10.958 1.00 94.94 167 TYR A N 1
ATOM 1304 C CA . TYR A 1 167 ? 9.365 -0.481 12.218 1.00 94.94 167 TYR A CA 1
ATOM 1305 C C . TYR A 1 167 ? 10.181 0.016 13.413 1.00 94.94 167 TYR A C 1
ATOM 1307 O O . TYR A 1 167 ? 9.611 0.659 14.288 1.00 94.94 167 TYR A O 1
ATOM 1315 N N . THR A 1 168 ? 11.502 -0.192 13.418 1.00 94.31 168 THR A N 1
ATOM 1316 C CA . THR A 1 168 ? 12.359 0.216 14.542 1.00 94.31 168 THR A CA 1
ATOM 1317 C C . THR A 1 168 ? 12.305 1.727 14.774 1.00 94.31 168 THR A C 1
ATOM 1319 O O . THR A 1 168 ? 12.084 2.178 15.893 1.00 94.31 168 THR A O 1
ATOM 1322 N N . LEU A 1 169 ? 12.406 2.529 13.709 1.00 92.31 169 LEU A N 1
ATOM 1323 C CA . LEU A 1 169 ? 12.356 3.991 13.824 1.00 92.31 169 LEU A CA 1
ATOM 1324 C C . LEU A 1 169 ? 10.973 4.509 14.258 1.00 92.31 169 LEU A C 1
ATOM 1326 O O . LEU A 1 169 ? 10.872 5.506 14.975 1.00 92.31 169 LEU A O 1
ATOM 1330 N N . ALA A 1 170 ? 9.895 3.864 13.810 1.00 94.69 170 ALA A N 1
ATOM 1331 C CA . ALA A 1 170 ? 8.538 4.213 14.214 1.00 94.69 170 ALA A CA 1
ATOM 1332 C C . ALA A 1 170 ? 8.258 3.801 15.668 1.00 94.69 170 ALA A C 1
ATOM 1334 O O . ALA A 1 170 ? 7.577 4.534 16.383 1.00 94.69 170 ALA A O 1
ATOM 1335 N N . GLU A 1 171 ? 8.794 2.667 16.117 1.00 95.19 171 GLU A N 1
ATOM 1336 C CA . GLU A 1 171 ? 8.703 2.204 17.502 1.00 95.19 171 GLU A CA 1
ATOM 1337 C C . GLU A 1 171 ? 9.400 3.178 18.460 1.00 95.19 171 GLU A C 1
ATOM 1339 O O . GLU A 1 171 ? 8.792 3.605 19.444 1.00 95.19 171 GLU A O 1
ATOM 1344 N N . ASP A 1 172 ? 10.610 3.631 18.124 1.00 92.69 172 ASP A N 1
ATOM 1345 C CA . ASP A 1 172 ? 11.325 4.660 18.888 1.00 92.69 172 ASP A CA 1
ATOM 1346 C C . ASP A 1 172 ? 10.517 5.966 18.976 1.00 92.69 172 ASP A C 1
ATOM 1348 O O . ASP A 1 172 ? 10.387 6.571 20.045 1.00 92.69 172 ASP A O 1
ATOM 1352 N N . ALA A 1 173 ? 9.902 6.385 17.865 1.00 91.25 173 ALA A N 1
ATOM 1353 C CA . ALA A 1 173 ? 9.044 7.566 17.832 1.00 91.25 173 ALA A CA 1
ATOM 1354 C C . ALA A 1 173 ? 7.814 7.419 18.743 1.00 91.25 173 ALA A C 1
ATOM 1356 O O . ALA A 1 173 ? 7.474 8.347 19.476 1.00 91.25 173 ALA A O 1
ATOM 1357 N N . LEU A 1 174 ? 7.150 6.263 18.731 1.00 93.12 174 LEU A N 1
ATOM 1358 C CA . LEU A 1 174 ? 5.982 5.997 19.576 1.00 93.12 174 LEU A CA 1
ATOM 1359 C C . LEU A 1 174 ? 6.348 5.912 21.065 1.00 93.12 174 LEU A C 1
ATOM 1361 O O . LEU A 1 174 ? 5.593 6.397 21.910 1.00 93.12 174 LEU A O 1
ATOM 1365 N N . ASN A 1 175 ? 7.510 5.343 21.388 1.00 92.38 175 ASN A N 1
ATOM 1366 C CA . ASN A 1 175 ? 8.014 5.225 22.757 1.00 92.38 175 ASN A CA 1
ATOM 1367 C C . ASN A 1 175 ? 8.512 6.561 23.326 1.00 92.38 175 ASN A C 1
ATOM 1369 O O . ASN A 1 175 ? 8.568 6.721 24.543 1.00 92.38 175 ASN A O 1
ATOM 1373 N N . SER A 1 176 ? 8.804 7.547 22.472 1.00 89.56 176 SER A N 1
ATOM 1374 C CA . SER A 1 176 ? 9.155 8.905 22.907 1.00 89.56 176 SER A CA 1
ATOM 1375 C C . SER A 1 176 ? 7.979 9.694 23.507 1.00 89.56 176 SER A C 1
ATOM 1377 O O . SER A 1 176 ? 8.191 10.722 24.153 1.00 89.56 176 SER A O 1
ATOM 1379 N N . VAL A 1 177 ? 6.735 9.230 23.318 1.00 90.75 177 VAL A N 1
ATOM 1380 C CA . VAL A 1 177 ? 5.540 9.896 23.855 1.00 90.75 177 VAL A CA 1
ATOM 1381 C C . VAL A 1 177 ? 5.495 9.758 25.384 1.00 90.75 177 VAL A C 1
ATOM 1383 O O . VAL A 1 177 ? 5.490 8.633 25.892 1.00 90.75 177 VAL A O 1
ATOM 1386 N N . PRO A 1 178 ? 5.384 10.867 26.142 1.00 91.62 178 PRO A N 1
ATOM 1387 C CA . PRO A 1 178 ? 5.384 10.819 27.599 1.00 91.62 178 PRO A CA 1
ATOM 1388 C C . PRO A 1 178 ? 4.302 9.908 28.195 1.00 91.62 178 PRO A C 1
ATOM 1390 O O . PRO A 1 178 ? 3.120 9.997 27.852 1.00 91.62 178 PRO A O 1
ATOM 1393 N N . ALA A 1 179 ? 4.689 9.080 29.170 1.00 91.88 179 ALA A N 1
ATOM 1394 C CA . ALA A 1 179 ? 3.792 8.109 29.802 1.00 91.88 179 ALA A CA 1
ATOM 1395 C C . ALA A 1 179 ? 2.564 8.751 30.479 1.00 91.88 179 ALA A C 1
ATOM 1397 O O . ALA A 1 179 ? 1.499 8.136 30.530 1.00 91.88 179 ALA A O 1
ATOM 1398 N N . HIS A 1 180 ? 2.676 10.000 30.946 1.00 93.12 180 HIS A N 1
ATOM 1399 C CA . HIS A 1 180 ? 1.565 10.715 31.578 1.00 93.12 180 HIS A CA 1
ATOM 1400 C C . HIS A 1 180 ? 0.413 11.009 30.604 1.00 93.12 180 HIS A C 1
ATOM 1402 O O . HIS A 1 180 ? -0.740 10.981 31.023 1.00 93.12 180 HIS A O 1
ATOM 1408 N N . LEU A 1 181 ? 0.683 11.210 29.306 1.00 92.12 181 LEU A N 1
ATOM 1409 C CA . LEU A 1 181 ? -0.370 11.380 28.295 1.00 92.12 181 LEU A CA 1
ATOM 1410 C C . LEU A 1 181 ? -1.169 10.085 28.110 1.00 92.12 181 LEU A C 1
ATOM 1412 O O . LEU A 1 181 ? -2.395 10.106 27.991 1.00 92.12 181 LEU A O 1
ATOM 1416 N N . ARG A 1 182 ? -0.476 8.940 28.149 1.00 92.75 182 ARG A N 1
ATOM 1417 C CA . ARG A 1 182 ? -1.109 7.618 28.099 1.00 92.75 182 ARG A CA 1
ATOM 1418 C C . ARG A 1 182 ? -1.963 7.380 29.345 1.00 92.75 182 ARG A C 1
ATOM 1420 O O . ARG A 1 182 ? -3.123 7.001 29.216 1.00 92.75 182 ARG A O 1
ATOM 1427 N N . ALA A 1 183 ? -1.410 7.637 30.529 1.00 93.56 183 ALA A N 1
ATOM 1428 C CA . ALA A 1 183 ? -2.124 7.480 31.794 1.00 93.56 183 ALA A CA 1
ATOM 1429 C C . ALA A 1 183 ? -3.339 8.419 31.897 1.00 93.56 183 ALA A C 1
ATOM 1431 O O . ALA A 1 183 ? -4.409 7.975 32.298 1.00 93.56 183 ALA A O 1
ATOM 1432 N N . GLY A 1 184 ? -3.207 9.678 31.466 1.00 94.56 184 GLY A N 1
ATOM 1433 C CA . GLY A 1 184 ? -4.300 10.653 31.451 1.00 94.56 184 GLY A CA 1
ATOM 1434 C C . GLY A 1 184 ? -5.443 10.241 30.524 1.00 94.56 184 GLY A C 1
ATOM 1435 O O . GLY A 1 184 ? -6.602 10.267 30.926 1.00 94.56 184 GLY A O 1
ATOM 1436 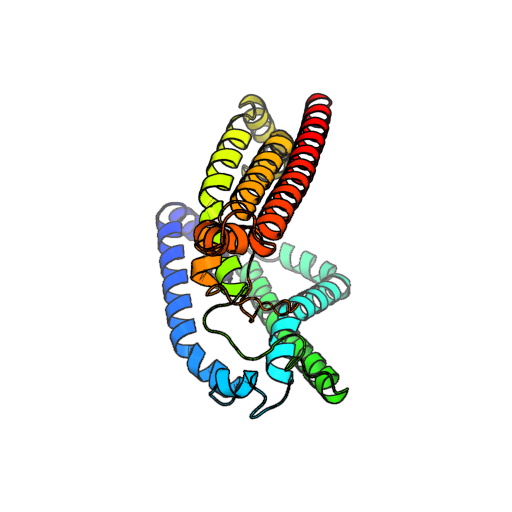N N . SER A 1 185 ? -5.126 9.764 29.316 1.00 94.06 185 SER A N 1
ATOM 1437 C CA . SER A 1 185 ? -6.134 9.245 28.384 1.00 94.06 185 SER A CA 1
ATOM 1438 C C . SER A 1 185 ? -6.910 8.061 28.972 1.00 94.06 185 SER A C 1
ATOM 1440 O O . SER A 1 185 ? -8.139 8.038 28.910 1.00 94.06 185 SER A O 1
ATOM 1442 N N . LEU A 1 186 ? -6.206 7.107 29.589 1.00 93.94 186 LEU A N 1
ATOM 1443 C CA . LEU A 1 186 ? -6.827 5.949 30.235 1.00 93.94 186 LEU A CA 1
ATOM 1444 C C . LEU A 1 186 ? -7.662 6.351 31.463 1.00 93.94 186 LEU A C 1
ATOM 1446 O O . LEU A 1 186 ? -8.738 5.796 31.671 1.00 93.94 186 LEU A O 1
ATOM 1450 N N . ALA A 1 187 ? -7.216 7.342 32.242 1.00 95.06 187 ALA A N 1
ATOM 1451 C CA . ALA A 1 187 ? -7.953 7.866 33.394 1.00 95.06 187 ALA A CA 1
ATOM 1452 C C . ALA A 1 187 ? -9.278 8.540 32.996 1.00 95.06 187 ALA A C 1
ATOM 1454 O O . ALA A 1 187 ? -10.249 8.477 33.744 1.00 95.06 187 ALA A O 1
ATOM 1455 N N . CYS A 1 188 ? -9.358 9.115 31.792 1.00 93.50 188 CYS A N 1
ATOM 1456 C CA . CYS A 1 188 ? -10.604 9.626 31.214 1.00 93.50 188 CYS A CA 1
ATOM 1457 C C . CYS A 1 188 ? -11.549 8.521 30.694 1.00 93.50 188 CYS A C 1
ATOM 1459 O O . CYS A 1 188 ? -12.559 8.831 30.065 1.00 93.50 188 CYS A O 1
ATOM 1461 N N . GLY A 1 189 ? -11.234 7.239 30.916 1.00 93.44 189 GLY A N 1
ATOM 1462 C CA . GLY A 1 189 ? -12.037 6.106 30.455 1.00 93.44 189 GLY A CA 1
ATOM 1463 C C . GLY A 1 189 ? -11.836 5.747 28.979 1.00 93.44 189 GLY A C 1
ATOM 1464 O O . GLY A 1 189 ? -12.647 5.006 28.421 1.00 93.44 189 GLY A O 1
ATOM 1465 N N . ALA A 1 190 ? -10.782 6.253 28.325 1.00 94.00 190 ALA A N 1
ATOM 1466 C CA . ALA A 1 190 ? -10.470 5.867 26.952 1.00 94.00 190 ALA A CA 1
ATOM 1467 C C . ALA A 1 190 ? -9.962 4.418 26.881 1.00 94.00 190 ALA A C 1
ATOM 1469 O O . ALA A 1 190 ? -9.249 3.928 27.755 1.00 94.00 190 ALA A O 1
ATOM 1470 N N . THR A 1 191 ? -10.300 3.727 25.796 1.00 93.56 191 THR A N 1
ATOM 1471 C CA . THR A 1 191 ? -9.764 2.392 25.498 1.00 93.56 191 THR A CA 1
ATOM 1472 C C . THR A 1 191 ? -8.313 2.476 25.004 1.00 93.56 191 THR A C 1
ATOM 1474 O O . THR A 1 191 ? -7.948 3.467 24.369 1.00 93.56 191 THR A O 1
ATOM 1477 N N . PRO A 1 192 ? -7.490 1.419 25.166 1.00 89.25 192 PRO A N 1
ATOM 1478 C CA . PRO A 1 192 ? -6.116 1.404 24.651 1.00 89.25 192 PRO A CA 1
ATOM 1479 C C . PRO A 1 192 ? -6.007 1.729 23.153 1.00 89.25 192 PRO A C 1
ATOM 1481 O O . PRO A 1 192 ? -5.068 2.398 22.733 1.00 89.25 192 PRO A O 1
ATOM 1484 N N . TRP A 1 193 ? -6.992 1.309 22.350 1.00 89.94 193 TRP A N 1
ATOM 1485 C CA . TRP A 1 193 ? -7.080 1.655 20.929 1.00 89.94 193 TRP A CA 1
ATOM 1486 C C . TRP A 1 193 ? -7.327 3.152 20.702 1.00 89.94 193 TRP A C 1
ATOM 1488 O O . TRP A 1 193 ? -6.675 3.762 19.856 1.00 89.94 193 TRP A O 1
ATOM 1498 N N . GLN A 1 194 ? -8.239 3.759 21.469 1.00 92.50 194 GLN A N 1
ATOM 1499 C CA . GLN A 1 194 ? -8.479 5.203 21.411 1.00 92.50 194 GLN A CA 1
ATOM 1500 C C . GLN A 1 194 ? -7.230 5.975 21.836 1.00 92.50 194 GLN A C 1
ATOM 1502 O O . GLN A 1 194 ? -6.816 6.878 21.119 1.00 92.50 194 GLN A O 1
ATOM 1507 N N . THR A 1 195 ? -6.573 5.583 22.929 1.00 93.94 195 THR A N 1
ATOM 1508 C CA . THR A 1 195 ? -5.313 6.201 23.361 1.00 93.94 195 THR A CA 1
ATOM 1509 C C . THR A 1 195 ? -4.223 6.066 22.293 1.00 93.94 195 THR A C 1
ATOM 1511 O O . THR A 1 195 ? -3.539 7.041 21.991 1.00 93.94 195 THR A O 1
ATOM 1514 N N . ALA A 1 196 ? -4.083 4.895 21.664 1.00 92.88 196 ALA A N 1
ATOM 1515 C CA . ALA A 1 196 ? -3.117 4.685 20.589 1.00 92.88 196 ALA A CA 1
ATOM 1516 C C . ALA A 1 196 ? -3.390 5.588 19.376 1.00 92.88 196 ALA A C 1
ATOM 1518 O O . ALA A 1 196 ? -2.491 6.291 18.925 1.00 92.88 196 ALA A O 1
ATOM 1519 N N . MET A 1 197 ? -4.627 5.608 18.878 1.00 93.56 197 MET A N 1
ATOM 1520 C CA . MET A 1 197 ? -4.986 6.314 17.645 1.00 93.56 197 MET A CA 1
ATOM 1521 C C . MET A 1 197 ? -5.142 7.829 17.810 1.00 93.56 197 MET A C 1
ATOM 1523 O O . MET A 1 197 ? -4.857 8.566 16.872 1.00 93.56 197 MET A O 1
ATOM 1527 N N . TRP A 1 198 ? -5.612 8.297 18.968 1.00 91.38 198 TRP A N 1
ATOM 1528 C CA . TRP A 1 198 ? -6.005 9.698 19.176 1.00 91.38 198 TRP A CA 1
ATOM 1529 C C . TRP A 1 198 ? -5.020 10.489 20.031 1.00 91.38 198 TRP A C 1
ATOM 1531 O O . TRP A 1 198 ? -5.044 11.713 19.988 1.00 91.38 198 TRP A O 1
ATOM 1541 N N . VAL A 1 199 ? -4.157 9.816 20.797 1.00 92.06 199 VAL A N 1
ATOM 1542 C CA . VAL A 1 199 ? -3.183 10.482 21.673 1.00 92.06 199 VAL A CA 1
ATOM 1543 C C . VAL A 1 199 ? -1.761 10.141 21.254 1.00 92.06 199 VAL A C 1
ATOM 1545 O O . VAL A 1 199 ? -0.987 11.033 20.940 1.00 92.06 199 VAL A O 1
ATOM 1548 N N . ILE A 1 200 ? -1.403 8.858 21.196 1.00 93.12 200 ILE A N 1
ATOM 1549 C CA . ILE A 1 200 ? -0.014 8.450 20.940 1.00 93.12 200 ILE A CA 1
ATOM 1550 C C . ILE A 1 200 ? 0.375 8.711 19.482 1.00 93.12 200 ILE A C 1
ATOM 1552 O O . ILE A 1 200 ? 1.379 9.373 19.230 1.00 93.12 200 ILE A O 1
ATOM 1556 N N . LEU A 1 201 ? -0.412 8.217 18.521 1.00 92.38 201 LEU A N 1
ATOM 1557 C CA . LEU A 1 201 ? -0.095 8.326 17.097 1.00 92.38 201 LEU A CA 1
ATOM 1558 C C . LEU A 1 201 ? -0.017 9.787 16.615 1.00 92.38 201 LEU A C 1
ATOM 1560 O O . LEU A 1 201 ? 0.953 10.105 15.929 1.00 92.38 201 LEU A O 1
ATOM 1564 N N . PRO A 1 202 ? -0.945 10.699 16.979 1.00 89.25 202 PRO A N 1
ATOM 1565 C CA . PRO A 1 202 ? -0.844 12.104 16.585 1.00 89.25 202 PRO A CA 1
ATOM 1566 C C . PRO A 1 202 ? 0.369 12.805 17.205 1.00 89.25 202 PRO A C 1
ATOM 1568 O O . PRO A 1 202 ? 1.063 13.543 16.509 1.00 89.25 202 PRO A O 1
ATOM 1571 N N . THR A 1 203 ? 0.682 12.525 18.474 1.00 89.12 203 THR A N 1
ATOM 1572 C CA . THR A 1 203 ? 1.848 13.106 19.159 1.00 89.12 203 THR A CA 1
ATOM 1573 C C . THR A 1 203 ? 3.168 12.599 18.569 1.00 89.12 203 THR A C 1
ATOM 1575 O O . THR A 1 203 ? 4.095 13.377 18.349 1.00 89.12 203 THR A O 1
ATOM 1578 N N . ALA A 1 204 ? 3.247 11.312 18.221 1.00 90.62 204 ALA A N 1
ATOM 1579 C CA . ALA A 1 204 ? 4.411 10.704 17.575 1.00 90.62 204 ALA A CA 1
ATOM 1580 C C . ALA A 1 204 ? 4.451 10.895 16.046 1.00 90.62 204 ALA A C 1
ATOM 1582 O O . ALA A 1 204 ? 5.404 10.449 15.402 1.00 90.62 204 ALA A O 1
ATOM 1583 N N . ALA A 1 205 ? 3.451 11.545 15.438 1.00 88.12 205 ALA A N 1
ATOM 1584 C CA . ALA A 1 205 ? 3.268 11.568 13.984 1.00 88.12 205 ALA A CA 1
ATOM 1585 C C . ALA A 1 205 ? 4.490 12.115 13.236 1.00 88.12 205 ALA A C 1
ATOM 1587 O O . ALA A 1 205 ? 4.848 11.608 12.175 1.00 88.12 205 ALA A O 1
ATOM 1588 N N . SER A 1 206 ? 5.171 13.116 13.805 1.00 87.12 206 SER A N 1
ATOM 1589 C CA . SER A 1 206 ? 6.394 13.673 13.215 1.00 87.12 206 SER A CA 1
ATOM 1590 C C . SER A 1 206 ? 7.542 12.653 13.158 1.00 87.12 206 SER A C 1
ATOM 1592 O O . SER A 1 206 ? 8.276 12.604 12.167 1.00 87.12 206 SER A O 1
ATOM 1594 N N . GLY A 1 207 ? 7.675 11.805 14.180 1.00 88.38 207 GLY A N 1
ATOM 1595 C CA . GLY A 1 207 ? 8.675 10.742 14.234 1.00 88.38 207 GLY A CA 1
ATOM 1596 C C . GLY A 1 207 ? 8.323 9.571 13.318 1.00 88.38 207 GLY A C 1
ATOM 1597 O O . GLY A 1 207 ? 9.169 9.144 12.539 1.00 88.38 207 GLY A O 1
ATOM 1598 N N . VAL A 1 208 ? 7.059 9.132 13.307 1.00 92.00 208 VAL A N 1
ATOM 1599 C CA . VAL A 1 208 ? 6.580 8.071 12.399 1.00 92.00 208 VAL A CA 1
ATOM 1600 C C . VAL A 1 208 ? 6.727 8.492 10.934 1.00 92.00 208 VAL A C 1
ATOM 1602 O O . VAL A 1 208 ? 7.209 7.721 10.108 1.00 92.00 208 VAL A O 1
ATOM 1605 N N . PHE A 1 209 ? 6.392 9.741 10.600 1.00 88.12 209 PHE A N 1
ATOM 1606 C CA . PHE A 1 209 ? 6.603 10.273 9.253 1.00 88.12 209 PHE A CA 1
ATOM 1607 C C . PHE A 1 209 ? 8.091 10.287 8.873 1.00 88.12 209 PHE A C 1
ATOM 1609 O O . PHE A 1 209 ? 8.455 9.901 7.764 1.00 88.12 209 PHE A O 1
ATOM 1616 N N . SER A 1 210 ? 8.964 10.674 9.810 1.00 86.75 210 SER A N 1
ATOM 1617 C CA . SER A 1 210 ? 10.417 10.646 9.598 1.00 86.75 210 SER A CA 1
ATOM 1618 C C . SER A 1 210 ? 10.928 9.227 9.340 1.00 86.75 210 SER A C 1
ATOM 1620 O O . SER A 1 210 ? 11.721 9.029 8.424 1.00 86.75 210 SER A O 1
ATOM 1622 N N . ALA A 1 211 ? 10.445 8.239 10.099 1.00 90.94 211 ALA A N 1
ATOM 1623 C CA . ALA A 1 211 ? 10.781 6.828 9.918 1.00 90.94 211 ALA A CA 1
ATOM 1624 C C . ALA A 1 211 ? 10.442 6.336 8.502 1.00 90.94 211 ALA A C 1
ATOM 1626 O O . ALA A 1 211 ? 11.281 5.727 7.838 1.00 90.94 211 ALA A O 1
ATOM 1627 N N . VAL A 1 212 ? 9.242 6.662 8.010 1.00 91.38 212 VAL A N 1
ATOM 1628 C CA . VAL A 1 212 ? 8.787 6.300 6.658 1.00 91.38 212 VAL A CA 1
ATOM 1629 C C . VAL A 1 212 ? 9.644 6.969 5.580 1.00 91.38 212 VAL A C 1
ATOM 1631 O O . VAL A 1 212 ? 10.078 6.300 4.643 1.00 91.38 212 VAL A O 1
ATOM 1634 N N . MET A 1 213 ? 9.949 8.262 5.725 1.00 86.88 213 MET A N 1
ATOM 1635 C CA . MET A 1 213 ? 10.797 8.987 4.771 1.00 86.88 213 MET A CA 1
ATOM 1636 C C . MET A 1 213 ? 12.222 8.427 4.713 1.00 86.88 213 MET A C 1
ATOM 1638 O O . MET A 1 213 ? 12.757 8.233 3.624 1.00 86.88 213 MET A O 1
ATOM 1642 N N . ILE A 1 214 ? 12.826 8.119 5.865 1.00 85.69 214 ILE A N 1
ATOM 1643 C CA . ILE A 1 214 ? 14.164 7.514 5.936 1.00 85.69 214 ILE A CA 1
ATOM 1644 C C . ILE A 1 214 ? 14.155 6.118 5.300 1.00 85.69 214 ILE A C 1
ATOM 1646 O O . ILE A 1 214 ? 15.055 5.789 4.527 1.00 85.69 214 ILE A O 1
ATOM 1650 N N . GLY A 1 215 ? 13.123 5.311 5.570 1.00 88.88 215 GLY A N 1
ATOM 1651 C CA . GLY A 1 215 ? 12.945 4.000 4.947 1.00 88.88 215 GLY A CA 1
ATOM 1652 C C . GLY A 1 215 ? 12.850 4.078 3.421 1.00 88.88 215 GLY A C 1
ATOM 1653 O O . GLY A 1 215 ? 13.548 3.342 2.725 1.00 88.88 215 GLY A O 1
ATOM 1654 N N . MET A 1 216 ? 12.055 5.012 2.889 1.00 86.06 216 MET A N 1
ATOM 1655 C CA . MET A 1 216 ? 11.968 5.251 1.442 1.00 86.06 216 MET A CA 1
ATOM 1656 C C . MET A 1 216 ? 13.290 5.753 0.852 1.00 86.06 216 MET A C 1
ATOM 1658 O O . MET A 1 216 ? 13.686 5.300 -0.217 1.00 86.06 216 MET A O 1
ATOM 1662 N N . GLY A 1 217 ? 14.014 6.631 1.551 1.00 84.19 217 GLY A N 1
ATOM 1663 C CA . GLY A 1 217 ? 15.345 7.073 1.123 1.00 84.19 217 GLY A CA 1
ATOM 1664 C C . GLY A 1 217 ? 16.331 5.908 0.999 1.00 84.19 217 GLY A C 1
ATOM 1665 O O . GLY A 1 217 ? 17.062 5.816 0.013 1.00 84.19 217 GLY A O 1
ATOM 1666 N N . ARG A 1 218 ? 16.295 4.960 1.949 1.00 83.62 218 ARG A N 1
ATOM 1667 C CA . ARG A 1 218 ? 17.082 3.720 1.859 1.00 83.62 218 ARG A CA 1
ATOM 1668 C C . ARG A 1 218 ? 16.662 2.864 0.670 1.00 83.62 218 ARG A C 1
ATOM 1670 O O . ARG A 1 218 ? 17.537 2.359 -0.018 1.00 83.62 218 ARG A O 1
ATOM 1677 N N . ALA A 1 219 ? 15.365 2.765 0.380 1.00 84.06 219 ALA A N 1
ATOM 1678 C CA . ALA A 1 219 ? 14.853 2.036 -0.782 1.00 84.06 219 ALA A CA 1
ATOM 1679 C C . ALA A 1 219 ? 15.471 2.506 -2.102 1.00 84.06 219 ALA A C 1
ATOM 1681 O O . ALA A 1 219 ? 15.880 1.701 -2.928 1.00 84.06 219 ALA A O 1
ATOM 1682 N N . VAL A 1 220 ? 15.556 3.824 -2.290 1.00 79.00 220 VAL A N 1
ATOM 1683 C CA . VAL A 1 220 ? 16.131 4.428 -3.501 1.00 79.00 220 VAL A CA 1
ATOM 1684 C C . VAL A 1 220 ? 17.625 4.102 -3.629 1.00 79.00 220 VAL A C 1
ATOM 1686 O O . VAL A 1 220 ? 18.135 3.956 -4.739 1.00 79.00 220 VAL A O 1
ATOM 1689 N N . GLY A 1 221 ? 18.321 3.966 -2.497 1.00 76.56 221 GLY A N 1
ATOM 1690 C CA . GLY A 1 221 ? 19.736 3.598 -2.433 1.00 76.56 221 GLY A CA 1
ATOM 1691 C C . GLY A 1 221 ? 20.023 2.094 -2.524 1.00 76.56 221 GLY A C 1
ATOM 1692 O O . GLY A 1 221 ? 21.170 1.717 -2.753 1.00 76.56 221 GLY A O 1
ATOM 1693 N N . GLU A 1 222 ? 19.019 1.229 -2.374 1.00 84.44 222 GLU A N 1
ATOM 1694 C CA . GLU A 1 222 ? 19.165 -0.226 -2.490 1.00 84.44 222 GLU A CA 1
ATOM 1695 C C . GLU A 1 222 ? 19.213 -0.635 -3.965 1.00 84.44 222 GLU A C 1
ATOM 1697 O O . GLU A 1 222 ? 18.225 -0.989 -4.605 1.00 84.44 222 GLU A O 1
ATOM 1702 N N . THR A 1 223 ? 20.408 -0.550 -4.533 1.00 81.12 223 THR A N 1
ATOM 1703 C CA . THR A 1 223 ? 20.653 -0.782 -5.960 1.00 81.12 223 THR A CA 1
ATOM 1704 C C . THR A 1 223 ? 20.786 -2.262 -6.297 1.00 81.12 223 THR A C 1
ATOM 1706 O O . THR A 1 223 ? 20.346 -2.702 -7.358 1.00 81.12 223 THR A O 1
ATOM 1709 N N . MET A 1 224 ? 21.342 -3.048 -5.376 1.00 83.06 224 MET A N 1
ATOM 1710 C CA . MET A 1 224 ? 21.657 -4.456 -5.598 1.00 83.06 224 MET A CA 1
ATOM 1711 C C . MET A 1 224 ? 20.400 -5.319 -5.721 1.00 83.06 224 MET A C 1
ATOM 1713 O O . MET A 1 224 ? 20.324 -6.176 -6.601 1.00 83.06 224 MET A O 1
ATOM 1717 N N . ILE A 1 225 ? 19.392 -5.057 -4.884 1.00 83.75 225 ILE A N 1
ATOM 1718 C CA . ILE A 1 225 ? 18.110 -5.766 -4.945 1.00 83.75 225 ILE A CA 1
ATOM 1719 C C . ILE A 1 225 ? 17.437 -5.507 -6.294 1.00 83.75 225 ILE A C 1
ATOM 1721 O O . ILE A 1 225 ? 16.983 -6.445 -6.947 1.00 83.75 225 ILE A O 1
ATOM 1725 N N . VAL A 1 226 ? 17.421 -4.247 -6.739 1.00 83.38 226 VAL A N 1
ATOM 1726 C CA . VAL A 1 226 ? 16.768 -3.860 -7.992 1.00 83.38 226 VAL A CA 1
ATOM 1727 C C . VAL A 1 226 ? 17.459 -4.509 -9.190 1.00 83.38 226 VAL A C 1
ATOM 1729 O O . VAL A 1 226 ? 16.782 -5.146 -9.986 1.00 83.38 226 VAL A O 1
ATOM 1732 N N . VAL A 1 227 ? 18.792 -4.443 -9.287 1.00 84.00 227 VAL A N 1
ATOM 1733 C CA . VAL A 1 227 ? 19.556 -5.068 -10.389 1.00 84.00 227 VAL A CA 1
ATOM 1734 C C . VAL A 1 227 ? 19.265 -6.566 -10.493 1.00 84.00 227 VAL A C 1
ATOM 1736 O O . VAL A 1 227 ? 19.024 -7.086 -11.585 1.00 84.00 227 VAL A O 1
ATOM 1739 N N . MET A 1 228 ? 19.273 -7.264 -9.356 1.00 83.81 228 MET A N 1
ATOM 1740 C CA . MET A 1 228 ? 19.096 -8.716 -9.319 1.00 83.81 228 MET A CA 1
ATOM 1741 C C . MET A 1 228 ? 17.659 -9.133 -9.642 1.00 83.81 228 MET A C 1
ATOM 1743 O O . MET A 1 228 ? 17.448 -10.126 -10.338 1.00 83.81 228 MET A O 1
ATOM 1747 N N . ALA A 1 229 ? 16.670 -8.367 -9.181 1.00 83.06 229 ALA A N 1
ATOM 1748 C CA . ALA A 1 229 ? 15.260 -8.678 -9.388 1.00 83.06 229 ALA A CA 1
ATOM 1749 C C . ALA A 1 229 ? 14.733 -8.258 -10.774 1.00 83.06 229 ALA A C 1
ATOM 1751 O O . ALA A 1 229 ? 13.837 -8.920 -11.294 1.00 83.06 229 ALA A O 1
ATOM 1752 N N . THR A 1 230 ? 15.286 -7.211 -11.400 1.00 79.69 230 THR A N 1
ATOM 1753 C CA . THR A 1 230 ? 14.868 -6.748 -12.742 1.00 79.69 230 THR A CA 1
ATOM 1754 C C . THR A 1 230 ? 15.652 -7.384 -13.877 1.00 79.69 230 THR A C 1
ATOM 1756 O O . THR A 1 230 ? 15.221 -7.341 -15.025 1.00 79.69 230 THR A O 1
ATOM 1759 N N . GLY A 1 231 ? 16.807 -7.984 -13.581 1.00 75.62 231 GLY A N 1
ATOM 1760 C CA . GLY A 1 231 ? 17.671 -8.581 -14.592 1.00 75.62 231 GLY A CA 1
ATOM 1761 C C . GLY A 1 231 ? 18.442 -7.576 -15.439 1.00 75.62 231 GLY A C 1
ATOM 1762 O O . GLY A 1 231 ? 18.995 -7.987 -16.454 1.00 75.62 231 GLY A O 1
ATOM 1763 N N . ASN A 1 232 ? 18.500 -6.304 -15.022 1.00 80.19 232 ASN A N 1
ATOM 1764 C CA . ASN A 1 232 ? 19.276 -5.242 -15.672 1.00 80.19 232 ASN A CA 1
ATOM 1765 C C . ASN A 1 232 ? 18.876 -4.963 -17.138 1.00 80.19 232 ASN A C 1
ATOM 1767 O O . ASN A 1 232 ? 19.714 -4.613 -17.966 1.00 80.19 232 ASN A O 1
ATOM 1771 N N . THR A 1 233 ? 17.595 -5.108 -17.474 1.00 78.06 233 THR A N 1
ATOM 1772 C CA . THR A 1 233 ? 17.071 -4.816 -18.814 1.00 78.06 233 THR A CA 1
ATOM 1773 C C . THR A 1 233 ? 16.785 -3.313 -18.968 1.00 78.06 233 THR A C 1
ATOM 1775 O O . THR A 1 233 ? 16.008 -2.757 -18.189 1.00 78.06 233 THR A O 1
ATOM 1778 N N . PRO A 1 234 ? 17.406 -2.608 -19.939 1.00 75.62 234 PRO A N 1
ATOM 1779 C CA . PRO A 1 234 ? 17.228 -1.169 -20.139 1.00 75.62 234 PRO A CA 1
ATOM 1780 C C . PRO A 1 234 ? 15.945 -0.866 -20.927 1.00 75.62 234 PRO A C 1
ATOM 1782 O O . PRO A 1 234 ? 15.986 -0.268 -21.997 1.00 75.62 234 PRO A O 1
ATOM 1785 N N . ILE A 1 235 ? 14.806 -1.314 -20.405 1.00 78.56 235 ILE A N 1
ATOM 1786 C CA . ILE A 1 235 ? 13.487 -1.047 -20.977 1.00 78.56 235 ILE A CA 1
ATOM 1787 C C . ILE A 1 235 ? 12.903 0.157 -20.234 1.00 78.56 235 ILE A C 1
ATOM 1789 O O . ILE A 1 235 ? 12.857 0.168 -19.002 1.00 78.56 235 ILE A O 1
ATOM 1793 N N . LEU A 1 236 ? 12.512 1.194 -20.977 1.00 72.06 236 LEU A N 1
ATOM 1794 C CA . LEU A 1 236 ? 11.884 2.401 -20.437 1.00 72.06 236 LEU A CA 1
ATOM 1795 C C . LEU A 1 236 ? 10.398 2.407 -20.801 1.00 72.06 236 LEU A C 1
ATOM 1797 O O . LEU A 1 236 ? 9.941 3.252 -21.565 1.00 72.06 236 LEU A O 1
ATOM 1801 N N . ASP A 1 237 ? 9.666 1.455 -20.233 1.00 73.62 237 ASP A N 1
ATOM 1802 C CA . ASP A 1 237 ? 8.217 1.368 -20.370 1.00 73.62 237 ASP A CA 1
ATOM 1803 C C . ASP A 1 237 ? 7.529 1.652 -19.035 1.00 73.62 237 ASP A C 1
ATOM 1805 O O . ASP A 1 237 ? 8.049 1.362 -17.958 1.00 73.62 237 ASP A O 1
ATOM 1809 N N . TRP A 1 238 ? 6.315 2.199 -19.102 1.00 70.00 238 TRP A N 1
ATOM 1810 C CA . TRP A 1 238 ? 5.463 2.436 -17.927 1.00 70.00 238 TRP A CA 1
ATOM 1811 C C . TRP A 1 238 ? 4.844 1.150 -17.360 1.00 70.00 238 TRP A C 1
ATOM 1813 O O . TRP A 1 238 ? 4.089 1.186 -16.387 1.00 70.00 238 TRP A O 1
ATOM 1823 N N . ASN A 1 239 ? 5.160 0.009 -17.965 1.00 74.62 239 ASN A N 1
ATOM 1824 C CA . ASN A 1 239 ? 4.646 -1.285 -17.578 1.00 74.62 239 ASN A CA 1
ATOM 1825 C C . ASN A 1 239 ? 5.392 -1.853 -16.356 1.00 74.62 239 ASN A C 1
ATOM 1827 O O . ASN A 1 239 ? 6.584 -2.149 -16.402 1.00 74.62 239 ASN A O 1
ATOM 1831 N N . ILE A 1 240 ? 4.655 -2.104 -15.272 1.00 76.69 240 ILE A N 1
ATOM 1832 C CA . ILE A 1 240 ? 5.177 -2.701 -14.031 1.00 76.69 240 ILE A CA 1
ATOM 1833 C C . ILE A 1 240 ? 5.578 -4.182 -14.171 1.00 76.69 240 ILE A C 1
ATOM 1835 O O . ILE A 1 240 ? 6.262 -4.726 -13.300 1.00 76.69 240 ILE A O 1
ATOM 1839 N N . PHE A 1 241 ? 5.148 -4.846 -15.246 1.00 78.00 241 PHE A N 1
ATOM 1840 C CA . PHE A 1 241 ? 5.479 -6.239 -15.555 1.00 78.00 241 PHE A CA 1
ATOM 1841 C C . PHE A 1 241 ? 6.732 -6.382 -16.427 1.00 78.00 241 PHE A C 1
ATOM 1843 O O . PHE A 1 241 ? 7.204 -7.502 -16.620 1.00 78.00 241 PHE A O 1
ATOM 1850 N N . ALA A 1 242 ? 7.305 -5.269 -16.889 1.00 77.94 242 ALA A N 1
ATOM 1851 C CA . ALA A 1 242 ? 8.590 -5.245 -17.567 1.00 77.94 242 ALA A CA 1
ATOM 1852 C C . ALA A 1 242 ? 9.748 -5.132 -16.563 1.00 77.94 242 ALA A C 1
ATOM 1854 O O . ALA A 1 242 ? 9.589 -4.705 -15.411 1.00 77.94 242 ALA A O 1
ATOM 1855 N N . GLY A 1 243 ? 10.937 -5.538 -17.005 1.00 82.00 243 GLY A N 1
ATOM 1856 C CA . GLY A 1 243 ? 12.171 -5.225 -16.296 1.00 82.00 243 GLY A CA 1
ATOM 1857 C C . GLY A 1 243 ? 12.541 -3.749 -16.468 1.00 82.00 243 GLY A C 1
ATOM 1858 O O . GLY A 1 243 ? 12.065 -3.076 -17.376 1.00 82.00 243 GLY A O 1
ATOM 1859 N N . LEU A 1 244 ? 13.379 -3.242 -15.567 1.00 82.81 244 LEU A N 1
ATOM 1860 C CA . LEU A 1 244 ? 13.856 -1.862 -15.593 1.00 82.81 244 LEU A CA 1
ATOM 1861 C C . LEU A 1 244 ? 15.334 -1.802 -15.225 1.00 82.81 244 LEU A C 1
ATOM 1863 O O . LEU A 1 244 ? 15.847 -2.634 -14.465 1.00 82.81 244 LEU A O 1
ATOM 1867 N N . ARG A 1 245 ? 16.002 -0.751 -15.694 1.00 85.81 245 ARG A N 1
ATOM 1868 C CA . ARG A 1 245 ? 17.379 -0.432 -15.327 1.00 85.81 245 ARG A CA 1
ATOM 1869 C C . ARG A 1 245 ? 17.428 0.924 -14.644 1.00 85.81 245 ARG A C 1
ATOM 1871 O O . ARG A 1 245 ? 17.134 1.947 -15.255 1.00 85.81 245 ARG A O 1
ATOM 1878 N N . THR A 1 246 ? 17.789 0.938 -13.363 1.00 86.19 246 THR A N 1
ATOM 1879 C CA . THR A 1 246 ? 17.928 2.196 -12.619 1.00 86.19 246 THR A CA 1
ATOM 1880 C C . THR A 1 246 ? 19.205 2.927 -13.022 1.00 86.19 246 THR A C 1
ATOM 1882 O O . THR A 1 246 ? 20.180 2.309 -13.451 1.00 86.19 246 THR A O 1
ATOM 1885 N N . LEU A 1 247 ? 19.237 4.250 -12.836 1.00 86.50 247 LEU A N 1
ATOM 1886 C CA . LEU A 1 247 ? 20.456 5.042 -13.049 1.00 86.50 247 LEU A CA 1
ATOM 1887 C C . LEU A 1 247 ? 21.620 4.514 -12.202 1.00 86.50 247 LEU A C 1
ATOM 1889 O O . LEU A 1 247 ? 22.733 4.375 -12.695 1.00 86.50 247 LEU A O 1
ATOM 1893 N N . SER A 1 248 ? 21.349 4.151 -10.950 1.00 86.50 248 SER A N 1
ATOM 1894 C CA . SER A 1 248 ? 22.352 3.598 -10.044 1.00 86.50 248 SER A CA 1
ATOM 1895 C C . SER A 1 248 ? 22.860 2.222 -10.494 1.00 86.50 248 SER A C 1
ATOM 1897 O O . SER A 1 248 ? 24.056 1.962 -10.405 1.00 86.50 248 SER A O 1
ATOM 1899 N N . ALA A 1 249 ? 21.976 1.363 -11.020 1.00 86.69 249 ALA A N 1
ATOM 1900 C CA . ALA A 1 249 ? 22.352 0.094 -11.647 1.00 86.69 249 ALA A CA 1
ATOM 1901 C C . ALA A 1 249 ? 23.237 0.315 -12.877 1.00 86.69 249 ALA A C 1
ATOM 1903 O O . ALA A 1 249 ? 24.242 -0.369 -13.054 1.00 86.69 249 ALA A O 1
ATOM 1904 N N . ASN A 1 250 ? 22.876 1.294 -13.711 1.00 87.56 250 ASN A N 1
ATOM 1905 C CA . ASN A 1 250 ? 23.636 1.628 -14.904 1.00 87.56 250 ASN A CA 1
ATOM 1906 C C . ASN A 1 250 ? 25.066 2.056 -14.553 1.00 87.56 250 ASN A C 1
ATOM 1908 O O . ASN A 1 250 ? 26.023 1.518 -15.099 1.00 87.56 250 ASN A O 1
ATOM 1912 N N . ILE A 1 251 ? 25.207 2.948 -13.566 1.00 88.56 251 ILE A N 1
ATOM 1913 C CA . ILE A 1 251 ? 26.508 3.400 -13.061 1.00 88.56 251 ILE A CA 1
ATOM 1914 C C . ILE A 1 251 ? 27.303 2.227 -12.474 1.00 88.56 251 ILE A C 1
ATOM 1916 O O . ILE A 1 251 ? 28.473 2.069 -12.800 1.00 88.56 251 ILE A O 1
ATOM 1920 N N . ALA A 1 252 ? 26.691 1.387 -11.636 1.00 85.88 252 ALA A N 1
ATOM 1921 C CA . ALA A 1 252 ? 27.397 0.289 -10.975 1.00 85.88 252 ALA A CA 1
ATOM 1922 C C . ALA A 1 252 ? 27.936 -0.766 -11.956 1.00 85.88 252 ALA A C 1
ATOM 1924 O O . ALA A 1 252 ? 29.013 -1.310 -11.724 1.00 85.88 252 ALA A O 1
ATOM 1925 N N . VAL A 1 253 ? 27.195 -1.052 -13.032 1.00 85.81 253 VAL A N 1
ATOM 1926 C CA . VAL A 1 253 ? 27.567 -2.075 -14.021 1.00 85.81 253 VAL A CA 1
ATOM 1927 C C . VAL A 1 253 ? 28.507 -1.520 -15.094 1.00 85.81 253 VAL A C 1
ATOM 1929 O O . VAL A 1 253 ? 29.498 -2.165 -15.406 1.00 85.81 253 VAL A O 1
ATOM 1932 N N . GLU A 1 254 ? 28.242 -0.332 -15.649 1.00 87.75 254 GLU A N 1
ATOM 1933 C CA . GLU A 1 254 ? 29.002 0.171 -16.808 1.00 87.75 254 GLU A CA 1
ATOM 1934 C C . GLU A 1 254 ? 30.229 1.003 -16.441 1.00 87.75 254 GLU A C 1
ATOM 1936 O O . GLU A 1 254 ? 31.166 1.077 -17.233 1.00 87.75 254 GLU A O 1
ATOM 1941 N N . LEU A 1 255 ? 30.270 1.631 -15.261 1.00 89.19 255 LEU A N 1
ATOM 1942 C CA . LEU A 1 255 ? 31.410 2.471 -14.880 1.00 89.19 255 LEU A CA 1
ATOM 1943 C C . LEU A 1 255 ? 32.731 1.685 -14.769 1.00 89.19 255 LEU A C 1
ATOM 1945 O O . LEU A 1 255 ? 33.743 2.211 -15.234 1.00 89.19 255 LEU A O 1
ATOM 1949 N N . PRO A 1 256 ? 32.765 0.456 -14.209 1.00 87.25 256 PRO A N 1
ATOM 1950 C CA . PRO A 1 256 ? 33.985 -0.353 -14.183 1.00 87.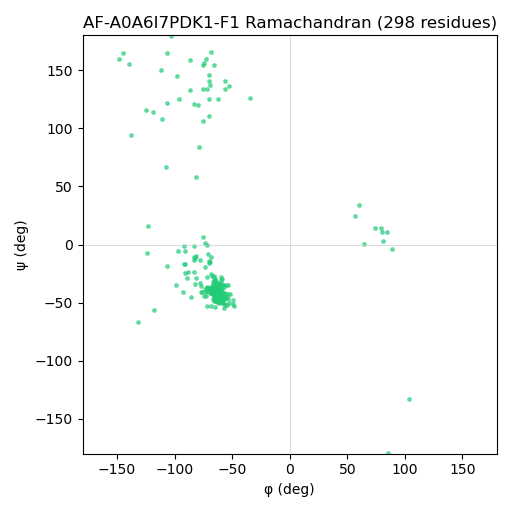25 256 PRO A CA 1
ATOM 1951 C C . PRO A 1 256 ? 34.457 -0.805 -15.573 1.00 87.25 256 PRO A C 1
ATOM 1953 O O . PRO A 1 256 ? 35.654 -1.000 -15.771 1.00 87.25 256 PRO A O 1
ATOM 1956 N N . GLU A 1 257 ? 33.532 -0.977 -16.520 1.00 86.31 257 GLU A N 1
ATOM 1957 C CA . GLU A 1 257 ? 33.811 -1.478 -17.874 1.00 86.31 257 GLU A CA 1
ATOM 1958 C C . GLU A 1 257 ? 34.097 -0.352 -18.885 1.00 86.31 257 GLU A C 1
ATOM 1960 O O . GLU A 1 257 ? 34.650 -0.592 -19.960 1.00 86.31 257 GLU A O 1
ATOM 1965 N N . ALA A 1 258 ? 33.747 0.894 -18.558 1.00 88.81 258 ALA A N 1
ATOM 1966 C CA . ALA A 1 258 ? 33.926 2.035 -19.444 1.00 88.81 258 ALA A CA 1
ATOM 1967 C C . ALA A 1 258 ? 35.405 2.435 -19.597 1.00 88.81 258 ALA A C 1
ATOM 1969 O O . ALA A 1 258 ? 36.140 2.623 -18.626 1.00 88.81 258 ALA A O 1
ATOM 1970 N N . VAL A 1 259 ? 35.828 2.662 -20.847 1.00 88.50 259 VAL A N 1
ATOM 1971 C CA . VAL A 1 259 ? 37.162 3.196 -21.158 1.00 88.50 259 VAL A CA 1
ATOM 1972 C C . VAL A 1 259 ? 37.310 4.591 -20.549 1.00 88.50 259 VAL A C 1
ATOM 1974 O O . VAL A 1 259 ? 36.502 5.486 -20.824 1.00 88.50 259 VAL A O 1
ATOM 1977 N N . LYS A 1 260 ? 38.364 4.779 -19.745 1.00 84.12 260 LYS A N 1
ATOM 1978 C CA . LYS A 1 260 ? 38.691 6.066 -19.116 1.00 84.12 260 LYS A CA 1
ATOM 1979 C C . LYS A 1 260 ? 38.768 7.174 -20.169 1.00 84.12 260 LYS A C 1
ATOM 1981 O O . LYS A 1 260 ? 39.305 6.971 -21.253 1.00 84.12 260 LYS A O 1
ATOM 1986 N N . ASP A 1 261 ? 38.182 8.323 -19.842 1.00 84.38 261 ASP A N 1
ATOM 1987 C CA . ASP A 1 261 ? 38.082 9.525 -20.687 1.00 84.38 261 ASP A CA 1
ATOM 1988 C C . ASP A 1 261 ? 37.260 9.398 -21.981 1.00 84.38 261 ASP A C 1
ATOM 1990 O O . ASP A 1 261 ? 37.077 10.398 -22.688 1.00 84.38 261 ASP A O 1
ATOM 1994 N N . GLY A 1 262 ? 36.684 8.223 -22.250 1.00 89.69 262 GLY A N 1
ATOM 1995 C CA . GLY A 1 262 ? 35.751 8.004 -23.349 1.00 89.69 262 GLY A CA 1
ATOM 1996 C C . GLY A 1 262 ? 34.407 8.713 -23.154 1.00 89.69 262 GLY A C 1
ATOM 1997 O O . GLY A 1 262 ? 34.035 9.137 -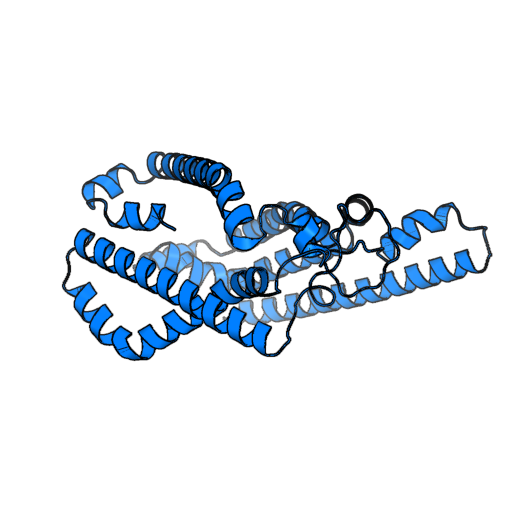22.057 1.00 89.69 262 GLY A O 1
ATOM 1998 N N . THR A 1 263 ? 33.631 8.808 -24.234 1.00 89.81 263 THR A N 1
ATOM 1999 C CA . THR A 1 263 ? 32.306 9.446 -24.220 1.00 89.81 263 THR A CA 1
ATOM 2000 C C . THR A 1 263 ? 31.355 8.783 -23.217 1.00 89.81 263 THR A C 1
ATOM 2002 O O . THR A 1 263 ? 30.718 9.493 -22.442 1.00 89.81 263 THR A O 1
ATOM 2005 N N . ASN A 1 264 ? 31.310 7.443 -23.159 1.00 88.38 264 ASN A N 1
ATOM 2006 C 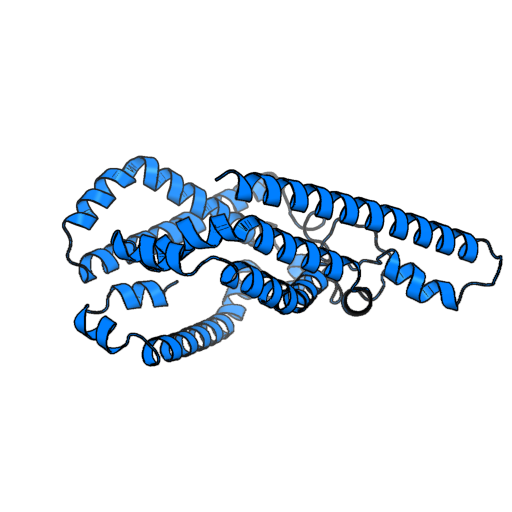CA . ASN A 1 264 ? 30.446 6.724 -22.211 1.00 88.38 264 ASN A CA 1
ATOM 2007 C C . ASN A 1 264 ? 30.828 7.018 -20.747 1.00 88.38 264 ASN A C 1
ATOM 2009 O O . ASN A 1 264 ? 29.970 7.297 -19.917 1.00 88.38 264 ASN A O 1
ATOM 2013 N N . TYR A 1 265 ? 32.128 7.075 -20.442 1.00 91.25 265 TYR A N 1
ATOM 2014 C CA . TYR A 1 265 ? 32.620 7.402 -19.102 1.00 91.25 265 TYR A CA 1
ATOM 2015 C C . TYR A 1 265 ? 32.139 8.785 -18.629 1.00 91.25 265 TYR A C 1
ATOM 2017 O O . TYR A 1 265 ? 31.659 8.934 -17.506 1.00 91.25 265 TYR A O 1
ATOM 2025 N N . ARG A 1 266 ? 32.184 9.796 -19.507 1.00 92.38 266 ARG A N 1
ATOM 2026 C CA . ARG A 1 266 ? 31.688 11.151 -19.202 1.00 92.38 266 ARG A CA 1
ATOM 2027 C C . ARG A 1 266 ? 30.171 11.180 -18.994 1.00 92.38 266 ARG A C 1
ATOM 2029 O O . ARG A 1 266 ? 29.698 11.881 -18.102 1.00 92.38 266 ARG A O 1
ATOM 2036 N N . VAL A 1 267 ? 29.419 10.409 -19.783 1.00 92.56 267 VAL A N 1
ATOM 2037 C CA . VAL A 1 267 ? 27.959 10.278 -19.638 1.00 92.56 267 VAL A CA 1
ATOM 2038 C C . VAL A 1 267 ? 27.600 9.605 -18.312 1.00 92.56 267 VAL A C 1
ATOM 2040 O O . VAL A 1 267 ? 26.727 10.101 -17.608 1.00 92.56 267 VAL A O 1
ATOM 2043 N N . LEU A 1 268 ? 28.308 8.548 -17.906 1.00 91.88 268 LEU A N 1
ATOM 2044 C CA . LEU A 1 268 ? 28.090 7.885 -16.615 1.00 91.88 268 LEU A CA 1
ATOM 2045 C C . LEU A 1 268 ? 28.389 8.815 -15.429 1.00 91.88 268 LEU A C 1
ATOM 2047 O O . LEU A 1 268 ? 27.640 8.821 -14.452 1.00 91.88 268 LEU A O 1
ATOM 2051 N N . PHE A 1 269 ? 29.420 9.659 -15.531 1.00 92.75 269 PHE A N 1
ATOM 2052 C CA . PHE A 1 269 ? 29.690 10.707 -14.540 1.00 92.75 269 PHE A CA 1
ATOM 2053 C C . PHE A 1 269 ? 28.583 11.764 -14.479 1.00 92.75 269 PHE A C 1
ATOM 2055 O O . PHE A 1 269 ? 28.192 12.179 -13.387 1.00 92.75 269 PHE A O 1
ATOM 2062 N N . LEU A 1 270 ? 28.042 12.171 -15.631 1.00 93.81 270 LEU A N 1
ATOM 2063 C CA . LEU A 1 270 ? 26.880 13.055 -15.681 1.00 93.81 270 LEU A CA 1
ATOM 2064 C C . LEU A 1 270 ? 25.661 12.394 -15.023 1.00 93.81 270 LEU A C 1
ATOM 2066 O O . LEU A 1 270 ? 25.023 13.019 -14.182 1.00 93.81 270 LEU A O 1
ATOM 2070 N N . CYS A 1 271 ? 25.381 11.121 -15.324 1.00 91.88 271 CYS A N 1
ATOM 2071 C CA . CYS A 1 271 ? 24.309 10.360 -14.680 1.00 91.88 271 CYS A CA 1
ATOM 2072 C C . CYS A 1 271 ? 24.490 10.288 -13.158 1.00 91.88 271 CYS A C 1
ATOM 2074 O O . CYS A 1 271 ? 23.517 10.458 -12.423 1.00 91.88 271 CYS A O 1
ATOM 2076 N N . ALA A 1 272 ? 25.719 10.081 -12.674 1.00 91.88 272 ALA A N 1
ATOM 2077 C CA . ALA A 1 272 ? 26.028 10.072 -11.246 1.00 91.88 272 ALA A CA 1
ATOM 2078 C C . ALA A 1 272 ? 25.780 11.440 -10.595 1.00 91.88 272 ALA A C 1
ATOM 2080 O O . ALA A 1 272 ? 25.169 11.512 -9.528 1.00 91.88 272 ALA A O 1
ATOM 2081 N N . LEU A 1 273 ? 26.177 12.530 -11.258 1.00 94.81 273 LEU A N 1
ATOM 2082 C CA . LEU A 1 273 ? 25.900 13.890 -10.798 1.00 94.81 273 LEU A CA 1
ATOM 2083 C C . LEU A 1 273 ? 24.391 14.181 -10.766 1.00 94.81 273 LEU A C 1
ATOM 2085 O O . LEU A 1 273 ? 23.891 14.734 -9.788 1.00 94.81 273 LEU A O 1
ATOM 2089 N N . THR A 1 274 ? 23.645 13.773 -11.795 1.00 94.06 274 THR A N 1
ATOM 2090 C CA . THR A 1 274 ? 22.183 13.916 -11.844 1.00 94.06 274 THR A CA 1
ATOM 2091 C C . THR A 1 274 ? 21.507 13.138 -10.718 1.00 94.06 274 THR A C 1
ATOM 2093 O O . THR A 1 274 ? 20.653 13.688 -10.023 1.00 94.06 274 THR A O 1
ATOM 2096 N N . LEU A 1 275 ? 21.913 11.885 -10.491 1.00 90.56 275 LEU A N 1
ATOM 2097 C CA . LEU A 1 275 ? 21.403 11.059 -9.396 1.00 90.56 275 LEU A CA 1
ATOM 2098 C C . LEU A 1 275 ? 21.697 11.699 -8.032 1.00 90.56 275 LEU A C 1
ATOM 2100 O O . LEU A 1 275 ? 20.826 11.725 -7.159 1.00 90.56 275 LEU A O 1
ATOM 2104 N N . PHE A 1 276 ? 22.903 12.243 -7.853 1.00 91.00 276 PHE A N 1
ATOM 2105 C CA . PHE A 1 276 ? 23.297 12.951 -6.639 1.00 91.00 276 PHE A CA 1
ATOM 2106 C C . PHE A 1 276 ? 22.417 14.180 -6.390 1.00 91.00 276 PHE A C 1
ATOM 2108 O O . PHE A 1 276 ? 21.864 14.314 -5.300 1.00 91.00 276 PHE A O 1
ATOM 2115 N N . ILE A 1 277 ? 22.221 15.034 -7.399 1.00 94.38 277 ILE A N 1
ATOM 2116 C CA . ILE A 1 277 ? 21.363 16.224 -7.293 1.00 94.38 277 ILE A CA 1
ATOM 2117 C C . ILE A 1 277 ? 19.923 15.819 -6.961 1.00 94.38 277 ILE A C 1
ATOM 2119 O O . ILE A 1 277 ? 19.319 16.391 -6.057 1.00 94.38 277 ILE A O 1
ATOM 2123 N N . MET A 1 278 ? 19.381 14.805 -7.640 1.00 90.50 278 MET A N 1
ATOM 2124 C CA . MET A 1 278 ? 18.025 14.312 -7.385 1.00 90.50 278 MET A CA 1
ATOM 2125 C C . MET A 1 278 ? 17.870 13.825 -5.938 1.00 90.50 278 MET A C 1
ATOM 2127 O O . MET A 1 278 ? 16.936 14.219 -5.239 1.00 90.50 278 MET A O 1
ATOM 2131 N N . THR A 1 279 ? 18.811 13.004 -5.469 1.00 87.25 279 THR A N 1
ATOM 2132 C CA . THR A 1 279 ? 18.800 12.456 -4.106 1.00 87.25 279 THR A CA 1
ATOM 2133 C C . THR A 1 279 ? 18.951 13.563 -3.066 1.00 87.25 279 THR A C 1
ATOM 2135 O O . THR A 1 279 ? 18.244 13.568 -2.060 1.00 87.25 279 THR A O 1
ATOM 2138 N N . PHE A 1 280 ? 19.830 14.533 -3.322 1.00 89.38 280 PHE A N 1
ATOM 2139 C CA . PHE A 1 280 ? 20.019 15.699 -2.467 1.00 89.38 280 PHE A CA 1
ATOM 2140 C C . PHE A 1 280 ? 18.719 16.495 -2.325 1.00 89.38 280 PHE A C 1
ATOM 2142 O O . PHE A 1 280 ? 18.274 16.736 -1.208 1.00 89.38 280 PHE A O 1
ATOM 2149 N N . VAL A 1 281 ? 18.058 16.816 -3.440 1.00 90.81 281 VAL A N 1
ATOM 2150 C CA . VAL A 1 281 ? 16.791 17.558 -3.450 1.00 90.81 281 VAL A CA 1
ATOM 2151 C C . VAL A 1 281 ? 15.705 16.819 -2.662 1.00 90.81 281 VAL A C 1
ATOM 2153 O O . VAL A 1 281 ? 15.077 17.416 -1.787 1.00 90.81 281 VAL A O 1
ATOM 2156 N N . ILE A 1 282 ? 15.508 15.520 -2.913 1.00 85.50 282 ILE A N 1
ATOM 2157 C CA . ILE A 1 282 ? 14.498 14.709 -2.211 1.00 85.50 282 ILE A CA 1
ATOM 2158 C C . ILE A 1 282 ? 14.784 14.661 -0.705 1.00 85.50 282 ILE A C 1
ATOM 2160 O O . ILE A 1 282 ? 13.879 14.890 0.101 1.00 85.50 282 ILE A O 1
ATOM 2164 N N . ASN A 1 283 ? 16.038 14.420 -0.314 1.00 85.06 283 ASN A N 1
ATOM 2165 C CA . ASN A 1 283 ? 16.426 14.359 1.094 1.00 85.06 283 ASN A CA 1
ATOM 2166 C C . ASN A 1 283 ? 16.273 15.719 1.791 1.00 85.06 283 ASN A C 1
ATOM 2168 O O . ASN A 1 283 ? 15.786 15.777 2.921 1.00 85.06 283 ASN A O 1
ATOM 2172 N N . THR A 1 284 ? 16.614 16.826 1.124 1.00 88.50 284 THR A N 1
ATOM 2173 C CA . THR A 1 284 ? 16.393 18.176 1.656 1.00 88.50 284 THR A CA 1
ATOM 2174 C C . THR A 1 284 ? 14.904 18.460 1.846 1.00 88.50 284 THR A C 1
ATOM 2176 O O . THR A 1 284 ? 14.510 18.933 2.912 1.00 88.50 284 THR A O 1
ATOM 2179 N N . PHE A 1 285 ? 14.052 18.133 0.868 1.00 86.31 285 PHE A N 1
ATOM 2180 C CA . PHE A 1 285 ? 12.600 18.282 1.014 1.00 86.31 285 PHE A CA 1
ATOM 2181 C C . PHE A 1 285 ? 12.048 17.443 2.172 1.00 86.31 285 PHE A C 1
ATOM 2183 O O . PHE A 1 285 ? 11.238 17.945 2.955 1.00 86.31 285 PHE A O 1
ATOM 2190 N N . ALA A 1 286 ? 12.513 16.201 2.324 1.00 80.06 286 ALA A N 1
ATOM 2191 C CA . ALA A 1 286 ? 12.119 15.326 3.424 1.00 80.06 286 ALA A CA 1
ATOM 2192 C C . ALA A 1 286 ? 12.441 15.946 4.795 1.00 80.06 286 ALA A C 1
ATOM 2194 O O . ALA A 1 286 ? 11.583 15.989 5.682 1.00 80.06 286 ALA A O 1
ATOM 2195 N N . GLU A 1 287 ? 13.650 16.488 4.955 1.00 82.44 287 GLU A N 1
ATOM 2196 C CA . GLU A 1 287 ? 14.086 17.119 6.202 1.00 82.44 287 GLU A CA 1
ATOM 2197 C C . GLU A 1 287 ? 13.332 18.434 6.481 1.00 82.44 287 GLU A C 1
ATOM 2199 O O . GLU A 1 287 ? 12.916 18.686 7.614 1.00 82.44 287 GLU A O 1
ATOM 2204 N N . LEU A 1 288 ? 13.048 19.245 5.457 1.00 85.69 288 LEU A N 1
ATOM 2205 C CA . LEU A 1 288 ? 12.233 20.459 5.609 1.00 85.69 288 LEU A CA 1
ATOM 2206 C C . LEU A 1 288 ? 10.810 20.142 6.095 1.00 85.69 288 LEU A C 1
ATOM 2208 O O . LEU A 1 288 ? 10.287 20.813 6.993 1.00 85.69 288 LEU A O 1
ATOM 2212 N N . ILE A 1 289 ? 10.182 19.105 5.532 1.00 80.44 289 ILE A N 1
ATOM 2213 C CA . ILE A 1 289 ? 8.852 18.652 5.954 1.00 80.44 289 ILE A CA 1
ATOM 2214 C C . ILE A 1 289 ? 8.899 18.194 7.415 1.00 80.44 289 ILE A C 1
ATOM 2216 O O . ILE A 1 289 ? 8.090 18.650 8.230 1.00 80.44 289 ILE A O 1
ATOM 2220 N N . ARG A 1 290 ? 9.886 17.370 7.779 1.00 74.31 290 ARG A N 1
ATOM 2221 C CA . ARG A 1 290 ? 10.101 16.901 9.155 1.00 74.31 290 ARG A CA 1
ATOM 2222 C C . ARG A 1 290 ? 10.200 18.055 10.153 1.00 74.31 290 ARG A C 1
ATOM 2224 O O . ARG A 1 290 ? 9.517 18.043 11.181 1.00 74.31 290 ARG A O 1
ATOM 2231 N N . GLN A 1 291 ? 10.991 19.082 9.844 1.00 80.31 291 GLN A N 1
ATOM 2232 C CA . GLN A 1 291 ? 11.139 20.254 10.711 1.00 80.31 291 GLN A CA 1
ATOM 2233 C C . GLN A 1 291 ? 9.817 21.007 10.906 1.00 80.31 291 GLN A C 1
ATOM 2235 O O . GLN A 1 291 ? 9.525 21.473 12.012 1.00 80.31 291 GLN A O 1
ATOM 2240 N N . ARG A 1 292 ? 8.988 21.102 9.860 1.00 78.25 292 ARG A N 1
ATOM 2241 C CA . ARG A 1 292 ? 7.673 21.754 9.929 1.00 78.25 292 ARG A CA 1
ATOM 2242 C C . ARG A 1 292 ? 6.694 20.987 10.820 1.00 78.25 292 ARG A C 1
ATOM 2244 O O . ARG A 1 292 ? 5.985 21.611 11.609 1.00 78.25 292 ARG A O 1
ATOM 2251 N N . PHE A 1 293 ? 6.678 19.656 10.733 1.00 71.69 293 PHE A N 1
ATOM 2252 C CA . PHE A 1 293 ? 5.842 18.814 11.594 1.00 71.69 293 PHE A CA 1
ATOM 2253 C C . PHE A 1 293 ? 6.280 18.871 13.062 1.00 71.69 293 PHE A C 1
ATOM 2255 O O . PHE A 1 293 ? 5.425 18.995 13.936 1.00 71.69 293 PHE A O 1
ATOM 2262 N N . ARG A 1 294 ? 7.591 18.887 13.344 1.00 70.75 294 ARG A N 1
ATOM 2263 C CA . ARG A 1 294 ? 8.109 19.036 14.716 1.00 70.75 294 ARG A CA 1
ATOM 2264 C C . ARG A 1 294 ? 7.689 20.361 15.357 1.00 70.75 294 ARG A C 1
ATOM 2266 O O . ARG A 1 294 ? 7.297 20.378 16.517 1.00 70.75 294 ARG A O 1
ATOM 2273 N N . LYS A 1 295 ? 7.731 21.468 14.603 1.00 70.44 295 LYS A N 1
ATOM 2274 C CA . LYS A 1 295 ? 7.292 22.787 15.097 1.00 70.44 295 LYS A CA 1
ATOM 2275 C C . LYS A 1 295 ? 5.805 22.811 15.460 1.00 70.44 295 LYS A C 1
ATOM 2277 O O . LYS A 1 295 ? 5.455 23.398 16.473 1.00 70.44 295 LYS A O 1
ATOM 2282 N N . ARG A 1 296 ? 4.945 22.162 14.665 1.00 63.44 296 ARG A N 1
ATOM 2283 C CA . ARG A 1 296 ? 3.501 22.068 14.953 1.00 63.44 296 ARG A CA 1
ATOM 2284 C C . ARG A 1 296 ? 3.195 21.185 16.159 1.00 63.44 296 ARG A C 1
ATOM 2286 O O . ARG A 1 296 ? 2.316 21.533 16.931 1.00 63.44 296 ARG A O 1
ATOM 2293 N N . ALA A 1 297 ? 3.926 20.085 16.331 1.00 59.44 297 ALA A N 1
ATOM 2294 C CA . ALA A 1 297 ? 3.749 19.195 17.477 1.00 59.44 297 ALA A CA 1
ATOM 2295 C C . ALA A 1 297 ? 4.120 19.859 18.816 1.00 59.44 297 ALA A C 1
ATOM 2297 O O . ALA A 1 297 ? 3.569 19.486 19.836 1.00 59.44 297 ALA A O 1
ATOM 2298 N N . PHE A 1 298 ? 5.026 20.845 18.814 1.00 58.03 298 PHE A N 1
ATOM 2299 C CA . PHE A 1 298 ? 5.404 21.599 20.019 1.00 58.03 298 PHE A CA 1
ATOM 2300 C C . PHE A 1 298 ? 4.430 22.747 20.357 1.00 58.03 298 PHE A C 1
ATOM 2302 O O . PHE A 1 298 ? 4.543 23.359 21.413 1.00 58.03 298 PHE A O 1
ATOM 2309 N N . GLN A 1 299 ? 3.524 23.094 19.436 1.00 50.72 299 GLN A N 1
ATOM 2310 C CA . GLN A 1 299 ? 2.529 24.163 19.607 1.00 50.72 299 GLN A CA 1
ATOM 2311 C C . GLN A 1 299 ? 1.154 23.645 20.064 1.00 50.72 299 GLN A C 1
ATOM 2313 O O . GLN A 1 299 ? 0.264 24.460 20.305 1.00 50.72 299 GLN A O 1
ATOM 2318 N N . LEU A 1 300 ? 0.982 22.323 20.148 1.00 46.31 300 LEU A N 1
ATOM 2319 C CA . LEU A 1 300 ? -0.193 21.632 20.686 1.00 46.31 300 LEU A CA 1
ATOM 2320 C C . LEU A 1 300 ? 0.143 21.067 22.067 1.00 46.31 300 LEU A C 1
ATOM 2322 O O . LEU A 1 300 ? -0.772 21.067 22.916 1.00 46.31 300 LEU A O 1
#

Nearest PDB structures (foldseek):
  8zx1-assembly1_B  TM=5.139E-01  e=1.374E-02  Escherichia coli
  2r6g-assembly1_G  TM=3.583E-01  e=1.115E-01  Escherichia coli K-12